Protein AF-0000000074760245 (afdb_homodimer)

Secondary structure (DSSP, 8-state):
---PPP-EEEE--GGGHHHHHHHHHHHHHH-SSS---SPPPHHHHHHHHHHHHHTT--EEEEEEEETTEEEEEEEEEEEESSSSGGGTTEEEEEEEE-GGG-SSSHHHHHHHHHHHHHHHTT--EEEEEEETT-HHHHHHHHHTT-EEEEEEEEEEEETTEEEEEEEEEEE-/---PPP-EEEE--GGGHHHHHHHHHHHHHH-SSS---SPPPHHHHHHHHHHHHHTT--EEEEEEEETTEEEEEEEEEEEESSSSGGGTTEEEEEEEE-GGG-SSSHHHHHHHHHHHHHHHTT--EEEEEEETT-HHHHHHHHHTT-EEEEEEEEEEEETTEEEEEEEEEEE-

Organism: Mortierella alpina (NCBI:txid64518)

InterPro domains:
  IPR000182 GNAT domain [PF00583] (39-146)
  IPR000182 GNAT domain [PS51186] (7-172)
  IPR016181 Acyl-CoA N-acyltransferase [SSF55729] (8-172)

Nearest PDB structures (foldseek):
  4mbu-assembly1_A  TM=9.692E-01  e=1.645E-20  Staphylococcus aureus subsp. aureus Mu50
  3dr8-assembly1_B  TM=9.661E-01  e=1.977E-20  unclassified
  4j3g-assembly2_C  TM=9.744E-01  e=2.928E-19  Brucella abortus 2308
  5t7e-assembly1_C-2  TM=9.397E-01  e=1.839E-18  Streptomyces hygroscopicus
  5wph-assembly1_A  TM=9.608E-01  e=3.836E-18  Pseudomonas putida KT2440

Radius of gyration: 22.23 Å; Cα contacts (8 Å, |Δi|>4): 668; chains: 2; bounding box: 35×82×46 Å

Foldseek 3Di:
DPPQWDKDKDFDDLVQQVLQQVQVQVCLPPHPQDQHNDRDDNVNSSVVVVCQVVLVKTKMFIWTDDPRDIHTQKMKIWDQPDDDPVSSLEIEMDITGRPVNPPVCVRVVRVVVRVVSSVVSRRFKYKYKGKPPPVVVVVSCVVVPWDWPDKDWQPGDDPRDRIIIIMTMDGD/DPPQWDKDKDFDDLVQQVLQQVQVQVCLPPHPQDQHNDRDDNVNSSVVVVCQVVLVKTKMFIWTDDPRDIHTQKMKIWDQPDDDPVSSLEIEMDITGRPVNPPVCVRVVRVVVRVVSSVVSRRFKYKYKGKPPPVVVVVSCVVVPWDWPDKDWQPGDDPRDRIIIIMTMDGD

Structure (mmCIF, N/CA/C/O backbone):
data_AF-0000000074760245-model_v1
#
loop_
_entity.id
_entity.type
_entity.pdbx_description
1 polymer 'N-acetyltransferase domain-containing protein'
#
loop_
_atom_site.group_PDB
_atom_site.id
_atom_site.type_symbol
_atom_site.label_atom_id
_atom_site.label_alt_id
_atom_site.label_comp_id
_atom_site.label_asym_id
_atom_site.label_entity_id
_atom_site.label_seq_id
_atom_site.pdbx_PDB_ins_code
_atom_site.Cartn_x
_atom_site.Cartn_y
_atom_site.Cartn_z
_atom_site.occupancy
_atom_site.B_iso_or_equiv
_atom_site.auth_seq_id
_atom_site.auth_comp_id
_atom_site.auth_asym_id
_atom_site.auth_atom_id
_atom_site.pdbx_PDB_model_num
ATOM 1 N N . MET A 1 1 ? 5.789 41.406 20.219 1 46.72 1 MET A N 1
ATOM 2 C CA . MET A 1 1 ? 6.227 40.188 19.531 1 46.72 1 MET A CA 1
ATOM 3 C C . MET A 1 1 ? 5.039 39.281 19.234 1 46.72 1 MET A C 1
ATOM 5 O O . MET A 1 1 ? 4.168 39.094 20.078 1 46.72 1 MET A O 1
ATOM 9 N N . ALA A 1 2 ? 4.621 39.344 18.047 1 56.94 2 ALA A N 1
ATOM 10 C CA . ALA A 1 2 ? 3.369 38.656 17.797 1 56.94 2 ALA A CA 1
ATOM 11 C C . ALA A 1 2 ? 3.352 37.281 18.484 1 56.94 2 ALA A C 1
ATOM 13 O O . ALA A 1 2 ? 4.32 36.531 18.406 1 56.94 2 ALA A O 1
ATOM 14 N N . GLN A 1 3 ? 2.686 37.125 19.594 1 63.78 3 GLN A N 1
ATOM 15 C CA . GLN A 1 3 ? 2.615 35.906 20.391 1 63.78 3 GLN A CA 1
ATOM 16 C C . GLN A 1 3 ? 2.393 34.688 19.516 1 63.78 3 GLN A C 1
ATOM 18 O O . GLN A 1 3 ? 1.64 34.75 18.547 1 63.78 3 GLN A O 1
ATOM 23 N N . ALA A 1 4 ? 3.303 33.719 19.547 1 71.06 4 ALA A N 1
ATOM 24 C CA . ALA A 1 4 ? 3.127 32.469 18.797 1 71.06 4 ALA A CA 1
ATOM 25 C C . ALA A 1 4 ? 1.719 31.906 18.984 1 71.06 4 ALA A C 1
ATOM 27 O O . ALA A 1 4 ? 1.178 31.922 20.094 1 71.06 4 ALA A O 1
ATOM 28 N N . PRO A 1 5 ? 0.995 31.656 17.891 1 84.25 5 PRO A N 1
ATOM 29 C CA . PRO A 1 5 ? -0.357 31.109 18.016 1 84.25 5 PRO A CA 1
ATOM 30 C C . PRO A 1 5 ? -0.418 29.891 18.953 1 84.25 5 PRO A C 1
ATOM 32 O O . PRO A 1 5 ? 0.574 29.172 19.094 1 84.25 5 PRO A O 1
ATOM 35 N N . SER A 1 6 ? -1.423 29.844 19.766 1 92.31 6 SER A N 1
ATOM 36 C CA . SER A 1 6 ? -1.706 28.656 20.578 1 92.31 6 SER A CA 1
ATOM 37 C C . SER A 1 6 ? -2.525 27.641 19.797 1 92.31 6 SER A C 1
ATOM 39 O O . SER A 1 6 ? -3.418 28 19.031 1 92.31 6 SER A O 1
ATOM 41 N N . TYR A 1 7 ? -2.148 26.391 19.875 1 97.19 7 TYR A N 1
ATOM 42 C CA . TYR A 1 7 ? -2.844 25.328 19.156 1 97.19 7 TYR A CA 1
ATOM 43 C C . TYR A 1 7 ? -3.492 24.359 20.125 1 97.19 7 TYR A C 1
ATOM 45 O O . TYR A 1 7 ? -2.953 24.094 21.203 1 97.19 7 TYR A O 1
ATOM 53 N N . THR A 1 8 ? -4.648 23.859 19.812 1 97.12 8 THR A N 1
ATOM 54 C CA . THR A 1 8 ? -5.324 22.781 20.516 1 97.12 8 THR A CA 1
ATOM 55 C C . THR A 1 8 ? -5.617 21.609 19.562 1 97.12 8 THR A C 1
ATOM 57 O O . THR A 1 8 ? -6.031 21.828 18.422 1 97.12 8 THR A O 1
ATOM 60 N N . VAL A 1 9 ? -5.41 20.391 20.016 1 98.62 9 VAL A N 1
ATOM 61 C CA . VAL A 1 9 ? -5.676 19.203 19.219 1 98.62 9 VAL A CA 1
ATOM 62 C C . VAL A 1 9 ? -6.984 18.547 19.672 1 98.62 9 VAL A C 1
ATOM 64 O O . VAL A 1 9 ? -7.238 18.438 20.875 1 98.62 9 VAL A O 1
ATOM 67 N N . ARG A 1 10 ? -7.754 18.188 18.781 1 98.56 10 ARG A N 1
ATOM 68 C CA . ARG A 1 10 ? -9.008 17.5 19.078 1 98.56 10 ARG A CA 1
ATOM 69 C C . ARG A 1 10 ? -9.406 16.578 17.922 1 98.56 10 ARG A C 1
ATOM 71 O O . ARG A 1 10 ? -8.797 16.625 16.859 1 98.56 10 ARG A O 1
ATOM 78 N N . ASN A 1 11 ? -10.414 15.758 18.172 1 98.75 11 ASN A N 1
ATOM 79 C CA . ASN A 1 11 ? -10.984 14.961 17.094 1 98.75 11 ASN A CA 1
ATOM 80 C C . ASN A 1 11 ? -11.594 15.844 16 1 98.75 11 ASN A C 1
ATOM 82 O O . ASN A 1 11 ? -12.234 16.859 16.297 1 98.75 11 ASN A O 1
ATOM 86 N N . ALA A 1 12 ? -11.398 15.453 14.797 1 98.81 12 ALA A N 1
ATOM 87 C CA . ALA A 1 12 ? -12 16.172 13.68 1 98.81 12 ALA A CA 1
ATOM 88 C C . ALA A 1 12 ? -13.508 15.93 13.625 1 98.81 12 ALA A C 1
ATOM 90 O O . ALA A 1 12 ? -13.992 14.891 14.07 1 98.81 12 ALA A O 1
ATOM 91 N N . THR A 1 13 ? -14.227 16.875 13.102 1 98.12 13 THR A N 1
ATOM 92 C CA . THR A 1 13 ? -15.641 16.75 12.75 1 98.12 13 THR A CA 1
ATOM 93 C C . THR A 1 13 ? -15.852 17.016 11.266 1 98.12 13 THR A C 1
ATOM 95 O O . THR A 1 13 ? -14.938 17.469 10.578 1 98.12 13 THR A O 1
ATOM 98 N N . ASP A 1 14 ? -17.016 16.688 10.789 1 96.81 14 ASP A N 1
ATOM 99 C CA . ASP A 1 14 ? -17.297 16.906 9.375 1 96.81 14 ASP A CA 1
ATOM 100 C C . ASP A 1 14 ? -17.172 18.391 9.023 1 96.81 14 ASP A C 1
ATOM 102 O O . ASP A 1 14 ? -16.844 18.75 7.891 1 96.81 14 ASP A O 1
ATOM 106 N N . ALA A 1 15 ? -17.344 19.297 10.016 1 97.56 15 ALA A N 1
ATOM 107 C CA . ALA A 1 15 ? -17.25 20.734 9.797 1 97.56 15 ALA A CA 1
ATOM 108 C C . ALA A 1 15 ? -15.805 21.141 9.484 1 97.56 15 ALA A C 1
ATOM 110 O O . ALA A 1 15 ? -15.562 22.234 8.961 1 97.56 15 ALA A O 1
ATOM 111 N N . ASP A 1 16 ? -14.844 20.297 9.797 1 98.56 16 ASP A N 1
ATOM 112 C CA . ASP A 1 16 ? -13.438 20.609 9.602 1 98.56 16 ASP A CA 1
ATOM 113 C C . ASP A 1 16 ? -12.992 20.266 8.18 1 98.56 16 ASP A C 1
ATOM 115 O O . ASP A 1 16 ? -11.922 20.688 7.738 1 98.56 16 ASP A O 1
ATOM 119 N N . VAL A 1 17 ? -13.781 19.516 7.445 1 98.56 17 VAL A N 1
ATOM 120 C CA . VAL A 1 17 ? -13.367 18.859 6.211 1 98.56 17 VAL A CA 1
ATOM 121 C C . VAL A 1 17 ? -13.008 19.906 5.164 1 98.56 17 VAL A C 1
ATOM 123 O O . VAL A 1 17 ? -11.984 19.797 4.477 1 98.56 17 VAL A O 1
ATOM 126 N N . PRO A 1 18 ? -13.781 21 5.016 1 98.38 18 PRO A N 1
ATOM 127 C CA . PRO A 1 18 ? -13.383 22 4.031 1 98.38 18 PRO A CA 1
ATOM 128 C C . PRO A 1 18 ? -11.992 22.578 4.301 1 98.38 18 PRO A C 1
ATOM 130 O O . PRO A 1 18 ? -11.203 22.766 3.371 1 98.38 18 PRO A O 1
ATOM 133 N N . GLN A 1 19 ? -11.672 22.844 5.527 1 98.62 19 GLN A N 1
ATOM 134 C CA . GLN A 1 19 ? -10.367 23.406 5.859 1 98.62 19 GLN A CA 1
ATOM 135 C C . GLN A 1 19 ? -9.266 22.359 5.723 1 98.62 19 GLN A C 1
ATOM 137 O O . GLN A 1 19 ? -8.141 22.672 5.348 1 98.62 19 GLN A O 1
ATOM 142 N N . ILE A 1 20 ? -9.586 21.109 6.043 1 98.75 20 ILE A N 1
ATOM 143 C CA . ILE A 1 20 ? -8.641 20.031 5.793 1 98.75 20 ILE A CA 1
ATOM 144 C C . ILE A 1 20 ? -8.336 19.938 4.301 1 98.75 20 ILE A C 1
ATOM 146 O O . ILE A 1 20 ? -7.176 19.797 3.91 1 98.75 20 ILE A O 1
ATOM 150 N N . ASN A 1 21 ? -9.352 20.094 3.492 1 98.5 21 ASN A N 1
ATOM 151 C CA . ASN A 1 21 ? -9.172 20.062 2.045 1 98.5 21 ASN A CA 1
ATOM 152 C C . ASN A 1 21 ? -8.258 21.172 1.561 1 98.5 21 ASN A C 1
ATOM 154 O O . ASN A 1 21 ? -7.484 21 0.617 1 98.5 21 ASN A O 1
ATOM 158 N N . VAL A 1 22 ? -8.398 22.312 2.148 1 98.25 22 VAL A N 1
ATOM 159 C CA . VAL A 1 22 ? -7.531 23.422 1.791 1 98.25 22 VAL A CA 1
ATOM 160 C C . VAL A 1 22 ? -6.07 23.031 2.016 1 98.25 22 VAL A C 1
ATOM 162 O O . VAL A 1 22 ? -5.219 23.266 1.159 1 98.25 22 VAL A O 1
ATOM 165 N N . ILE A 1 23 ? -5.836 22.422 3.107 1 98.56 23 ILE A N 1
ATOM 166 C CA . ILE A 1 23 ? -4.484 22 3.463 1 98.56 23 ILE A CA 1
ATOM 167 C C . ILE A 1 23 ? -3.99 20.953 2.469 1 98.56 23 ILE A C 1
ATOM 169 O O . ILE A 1 23 ? -2.9 21.094 1.907 1 98.56 23 ILE A O 1
ATOM 173 N N . VAL A 1 24 ? -4.805 19.953 2.215 1 98 24 VAL A N 1
ATOM 174 C CA . VAL A 1 24 ? -4.434 18.844 1.348 1 98 24 VAL A CA 1
ATOM 175 C C . VAL A 1 24 ? -4.23 19.344 -0.08 1 98 24 VAL A C 1
ATOM 177 O O . VAL A 1 24 ? -3.244 18.984 -0.733 1 98 24 VAL A O 1
ATOM 180 N N . ASN A 1 25 ? -5.094 20.188 -0.536 1 98.38 25 ASN A N 1
ATOM 181 C CA . ASN A 1 25 ? -5.039 20.656 -1.914 1 98.38 25 ASN A CA 1
ATOM 182 C C . ASN A 1 25 ? -3.838 21.562 -2.146 1 98.38 25 ASN A C 1
ATOM 184 O O . ASN A 1 25 ? -3.285 21.609 -3.248 1 98.38 25 ASN A O 1
ATOM 188 N N . HIS A 1 26 ? -3.465 22.281 -1.137 1 98.31 26 HIS A N 1
ATOM 189 C CA . HIS A 1 26 ? -2.219 23.031 -1.247 1 98.31 26 HIS A CA 1
ATOM 190 C C . HIS A 1 26 ? -1.037 22.109 -1.509 1 98.31 26 HIS A C 1
ATOM 192 O O . HIS A 1 26 ? -0.211 22.375 -2.383 1 98.31 26 HIS A O 1
ATOM 198 N N . GLU A 1 27 ? -0.969 21 -0.769 1 96.88 27 GLU A N 1
ATOM 199 C CA . GLU A 1 27 ? 0.121 20.047 -0.937 1 96.88 27 GLU A CA 1
ATOM 200 C C . GLU A 1 27 ? 0.045 19.359 -2.295 1 96.88 27 GLU A C 1
ATOM 202 O O . GLU A 1 27 ? 1.072 19.109 -2.932 1 96.88 27 GLU A O 1
ATOM 207 N N . ILE A 1 28 ? -1.167 19 -2.729 1 97.44 28 ILE A N 1
ATOM 208 C CA . ILE A 1 28 ? -1.361 18.391 -4.039 1 97.44 28 ILE A CA 1
ATOM 209 C C . ILE A 1 28 ? -0.802 19.312 -5.125 1 97.44 28 ILE A C 1
ATOM 211 O O . ILE A 1 28 ? -0.117 18.859 -6.039 1 97.44 28 ILE A O 1
ATOM 215 N N . ALA A 1 29 ? -0.949 20.609 -4.945 1 97.12 29 ALA A N 1
ATOM 216 C CA . ALA A 1 29 ? -0.611 21.578 -5.988 1 97.12 29 ALA A CA 1
ATOM 217 C C . ALA A 1 29 ? 0.866 21.953 -5.926 1 97.12 29 ALA A C 1
ATOM 219 O O . ALA A 1 29 ? 1.478 22.25 -6.953 1 97.12 29 ALA A O 1
ATOM 220 N N . HIS A 1 30 ? 1.448 21.844 -4.719 1 96.38 30 HIS A N 1
ATOM 221 C CA . HIS A 1 30 ? 2.715 22.547 -4.602 1 96.38 30 HIS A CA 1
ATOM 222 C C . HIS A 1 30 ? 3.818 21.641 -4.082 1 96.38 30 HIS A C 1
ATOM 224 O O . HIS A 1 30 ? 4.953 22.078 -3.877 1 96.38 30 HIS A O 1
ATOM 230 N N . SER A 1 31 ? 3.5 20.375 -3.936 1 95.31 31 SER A N 1
ATOM 231 C CA . SER A 1 31 ? 4.527 19.531 -3.338 1 95.31 31 SER A CA 1
ATOM 232 C C . SER A 1 31 ? 4.438 18.094 -3.861 1 95.31 31 SER A C 1
ATOM 234 O O . SER A 1 31 ? 3.518 17.766 -4.609 1 95.31 31 SER A O 1
ATOM 236 N N . VAL A 1 32 ? 5.402 17.297 -3.453 1 94.38 32 VAL A N 1
ATOM 237 C CA . VAL A 1 32 ? 5.391 15.875 -3.781 1 94.38 32 VAL A CA 1
ATOM 238 C C . VAL A 1 32 ? 5.043 15.055 -2.537 1 94.38 32 VAL A C 1
ATOM 240 O O . VAL A 1 32 ? 5.27 13.844 -2.496 1 94.38 32 VAL A O 1
ATOM 243 N N . SER A 1 33 ? 4.559 15.742 -1.541 1 94.19 33 SER A N 1
ATOM 244 C CA . SER A 1 33 ? 4.164 15.031 -0.325 1 94.19 33 SER A CA 1
ATOM 245 C C . SER A 1 33 ? 2.826 14.328 -0.503 1 94.19 33 SER A C 1
ATOM 247 O O . SER A 1 33 ? 2.422 13.531 0.343 1 94.19 33 SER A O 1
ATOM 249 N N . ASN A 1 34 ? 2.162 14.68 -1.491 1 94.5 34 ASN A N 1
ATOM 250 C CA . ASN A 1 34 ? 0.91 14.07 -1.932 1 94.5 34 ASN A CA 1
ATOM 251 C C . ASN A 1 34 ? 0.943 13.734 -3.42 1 94.5 34 ASN A C 1
ATOM 253 O O . ASN A 1 34 ? 1.146 14.617 -4.254 1 94.5 34 ASN A O 1
ATOM 257 N N . PHE A 1 35 ? 0.685 12.531 -3.754 1 94.81 35 PHE A N 1
ATOM 258 C CA . PHE A 1 35 ? 0.938 12.047 -5.105 1 94.81 35 PHE A CA 1
ATOM 259 C C . PHE A 1 35 ? -0.301 12.211 -5.98 1 94.81 35 PHE A C 1
ATOM 261 O O . PHE A 1 35 ? -0.329 11.742 -7.121 1 94.81 35 PHE A O 1
ATOM 268 N N . ASN A 1 36 ? -1.297 12.883 -5.449 1 95.62 36 ASN A N 1
ATOM 269 C CA . ASN A 1 36 ? -2.449 13.188 -6.289 1 95.62 36 ASN A CA 1
ATOM 270 C C . ASN A 1 36 ? -2.172 14.375 -7.207 1 95.62 36 ASN A C 1
ATOM 272 O O . ASN A 1 36 ? -1.347 15.234 -6.887 1 95.62 36 ASN A O 1
ATOM 276 N N . TYR A 1 37 ? -2.766 14.523 -8.367 1 94 37 TYR A N 1
ATOM 277 C CA . TYR A 1 37 ? -2.543 15.578 -9.344 1 94 37 TYR A CA 1
ATOM 278 C C . TYR A 1 37 ? -3.654 16.625 -9.281 1 94 37 TYR A C 1
ATOM 280 O O . TYR A 1 37 ? -3.408 17.812 -9.469 1 94 37 TYR A O 1
ATOM 288 N N . GLY A 1 38 ? -4.902 16.312 -9.102 1 91.88 38 GLY A N 1
ATOM 289 C CA . GLY A 1 38 ? -6.02 17.25 -9.07 1 91.88 38 GLY A CA 1
ATOM 290 C C . GLY A 1 38 ? -6.586 17.453 -7.68 1 91.88 38 GLY A C 1
ATOM 291 O O . GLY A 1 38 ? -6.492 16.578 -6.824 1 91.88 38 GLY A O 1
ATOM 292 N N . PRO A 1 39 ? -7.086 18.75 -7.535 1 95.56 39 PRO A N 1
ATOM 293 C CA . PRO A 1 39 ? -7.613 19.031 -6.195 1 95.56 39 PRO A CA 1
ATOM 294 C C . PRO A 1 39 ? -8.719 18.062 -5.785 1 95.56 39 PRO A C 1
ATOM 296 O O . PRO A 1 39 ? -9.516 17.641 -6.621 1 95.56 39 PRO A O 1
ATOM 299 N N . ARG A 1 40 ? -8.695 17.719 -4.539 1 97.06 40 ARG A N 1
ATOM 300 C CA . ARG A 1 40 ? -9.773 16.938 -3.947 1 97.06 40 ARG A CA 1
ATOM 301 C C . ARG A 1 40 ? -11.039 17.781 -3.803 1 97.06 40 ARG A C 1
ATOM 303 O O . ARG A 1 40 ? -11.008 18.859 -3.213 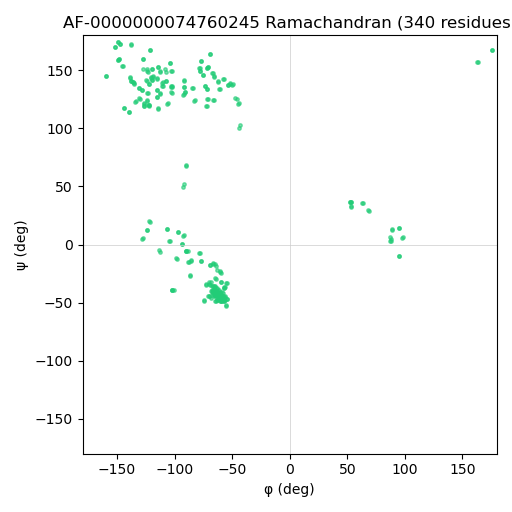1 97.06 40 ARG A O 1
ATOM 310 N N . SER A 1 41 ? -12.117 17.312 -4.34 1 97.69 41 SER A N 1
ATOM 311 C CA . SER A 1 41 ? -13.391 18.016 -4.211 1 97.69 41 SER A CA 1
ATOM 312 C C . SER A 1 41 ? -13.906 17.969 -2.775 1 97.69 41 SER A C 1
ATOM 314 O O . SER A 1 41 ? -13.43 17.156 -1.969 1 97.69 41 SER A O 1
ATOM 316 N N . GLU A 1 42 ? -14.844 18.828 -2.516 1 96.81 42 GLU A N 1
ATOM 317 C CA . GLU A 1 42 ? -15.477 18.812 -1.199 1 96.81 42 GLU A CA 1
ATOM 318 C C . GLU A 1 42 ? -16.188 17.484 -0.944 1 96.81 42 GLU A C 1
ATOM 320 O O . GLU A 1 42 ? -16.125 16.938 0.162 1 96.81 42 GLU A O 1
ATOM 325 N N . GLU A 1 43 ? -16.844 17.016 -1.938 1 97.81 43 GLU A N 1
ATOM 326 C CA . GLU A 1 43 ? -17.547 15.742 -1.832 1 97.81 43 GLU A CA 1
ATOM 327 C C . GLU A 1 43 ? -16.578 14.602 -1.548 1 97.81 43 GLU A C 1
ATOM 329 O O . GLU A 1 43 ? -16.859 13.75 -0.692 1 97.81 43 GLU A O 1
ATOM 334 N N . ALA A 1 44 ? -15.5 14.57 -2.23 1 97.56 44 ALA A N 1
ATOM 335 C CA . ALA A 1 44 ? -14.492 13.531 -2.031 1 97.56 44 ALA A CA 1
ATOM 336 C C . ALA A 1 44 ? -13.875 13.625 -0.64 1 97.56 44 ALA A C 1
ATOM 338 O O . ALA A 1 44 ? -13.586 12.609 -0.012 1 97.56 44 ALA A O 1
ATOM 339 N N . GLY A 1 45 ? -13.672 14.883 -0.235 1 98.12 45 GLY A N 1
ATOM 340 C CA . GLY A 1 45 ? -13.156 15.094 1.111 1 98.12 45 GLY A CA 1
ATOM 341 C C . GLY A 1 45 ? -14.086 14.57 2.189 1 98.12 45 GLY A C 1
ATOM 342 O O . GLY A 1 45 ? -13.641 13.93 3.146 1 98.12 45 GLY A O 1
ATOM 343 N N . LEU A 1 46 ? -15.344 14.82 2.029 1 98.19 46 LEU A N 1
ATOM 344 C CA . LEU A 1 46 ? -16.328 14.352 2.992 1 98.19 46 LEU A CA 1
ATOM 345 C C . LEU A 1 46 ? -16.422 12.828 2.982 1 98.19 46 LEU A C 1
ATOM 347 O O . LEU A 1 46 ? -16.516 12.195 4.039 1 98.19 46 LEU A O 1
ATOM 351 N N . ALA A 1 47 ? -16.406 12.266 1.812 1 98.25 47 ALA A N 1
ATOM 352 C CA . ALA A 1 47 ? -16.438 10.812 1.694 1 98.25 47 ALA A CA 1
ATOM 353 C C . ALA A 1 47 ? -15.219 10.188 2.377 1 98.25 47 ALA A C 1
ATOM 355 O O . ALA A 1 47 ? -15.336 9.172 3.066 1 98.25 47 ALA A O 1
ATOM 356 N N . TRP A 1 48 ? -14.117 10.789 2.094 1 97.94 48 TRP A N 1
ATOM 357 C CA . TRP A 1 48 ? -12.883 10.352 2.742 1 97.94 48 TRP A CA 1
ATOM 358 C C . TRP A 1 48 ? -13.016 10.414 4.262 1 97.94 48 TRP A C 1
ATOM 360 O O . TRP A 1 48 ? -12.688 9.453 4.961 1 97.94 48 TRP A O 1
ATOM 370 N N . PHE A 1 49 ? -13.508 11.531 4.789 1 98.56 49 PHE A N 1
ATOM 371 C CA . PHE A 1 49 ? -13.695 11.727 6.223 1 98.56 49 PHE A CA 1
ATOM 372 C C . PHE A 1 49 ? -14.594 10.633 6.801 1 98.56 49 PHE A C 1
ATOM 374 O O . PHE A 1 49 ? -14.227 9.977 7.781 1 98.56 49 PHE A O 1
ATOM 381 N N . ARG A 1 50 ? -15.664 10.398 6.176 1 98.19 50 ARG A N 1
ATOM 382 C CA . ARG A 1 50 ? -16.625 9.414 6.656 1 98.19 50 ARG A CA 1
ATOM 383 C C . ARG A 1 50 ? -16.031 8.008 6.625 1 98.19 50 ARG A C 1
ATOM 385 O O . ARG A 1 50 ? -16.203 7.234 7.57 1 98.19 50 ARG A O 1
ATOM 392 N N . SER A 1 51 ? -15.352 7.711 5.559 1 97.69 51 SER A N 1
ATOM 393 C CA . SER A 1 51 ? -14.727 6.395 5.445 1 97.69 51 SER A CA 1
ATOM 394 C C . SER A 1 51 ? -13.664 6.188 6.52 1 97.69 51 SER A C 1
ATOM 396 O O . SER A 1 51 ? -13.508 5.082 7.039 1 97.69 51 SER A O 1
ATOM 398 N N . THR A 1 52 ? -12.961 7.25 6.812 1 98.12 52 THR A N 1
ATOM 399 C CA . THR A 1 52 ? -11.93 7.199 7.844 1 98.12 52 THR A CA 1
ATOM 400 C C . THR A 1 52 ? -12.539 6.895 9.211 1 98.12 52 THR A C 1
ATOM 402 O O . THR A 1 52 ? -12.117 5.961 9.891 1 98.12 52 THR A O 1
ATOM 405 N N . ILE A 1 53 ? -13.594 7.594 9.547 1 97.81 53 ILE A N 1
ATOM 406 C CA . ILE A 1 53 ? -14.242 7.457 10.844 1 97.81 53 ILE A CA 1
ATOM 407 C C . ILE A 1 53 ? -14.953 6.109 10.93 1 97.81 53 ILE A C 1
ATOM 409 O O . ILE A 1 53 ? -14.82 5.387 11.914 1 97.81 53 ILE A O 1
ATOM 413 N N . ASP A 1 54 ? -15.641 5.762 9.867 1 96.94 54 ASP A N 1
ATOM 414 C CA . ASP A 1 54 ? -16.375 4.5 9.828 1 96.94 54 ASP A CA 1
ATOM 415 C C . ASP A 1 54 ? -15.422 3.307 9.906 1 96.94 54 ASP A C 1
ATOM 417 O O . ASP A 1 54 ? -15.797 2.246 10.414 1 96.94 54 ASP A O 1
ATOM 421 N N . GLY A 1 55 ? -14.258 3.535 9.398 1 96.56 55 GLY A N 1
ATOM 422 C CA . GLY A 1 55 ? -13.266 2.471 9.422 1 96.56 55 GLY A CA 1
ATOM 423 C C . GLY A 1 55 ? -12.602 2.299 10.773 1 96.56 55 GLY A C 1
ATOM 424 O O . GLY A 1 55 ? -11.781 1.396 10.961 1 96.56 55 GLY A O 1
ATOM 425 N N . GLY A 1 56 ? -12.898 3.215 11.695 1 97 56 GLY A N 1
ATOM 426 C CA . GLY A 1 56 ? -12.344 3.123 13.031 1 97 56 GLY A CA 1
ATOM 427 C C . GLY A 1 56 ? -11.008 3.824 13.172 1 97 56 GLY A C 1
ATOM 428 O O . GLY A 1 56 ? -10.289 3.617 14.156 1 97 56 GLY A O 1
ATOM 429 N N . TYR A 1 57 ? -10.656 4.598 12.219 1 98.69 57 TYR A N 1
ATOM 430 C CA . TYR A 1 57 ? -9.367 5.281 12.234 1 98.69 57 TYR A CA 1
ATOM 431 C C . TYR A 1 57 ? -9.492 6.66 12.875 1 98.69 57 TYR A C 1
ATOM 433 O O . TYR A 1 57 ? -10.484 7.359 12.68 1 98.69 57 TYR A O 1
ATOM 441 N N . PRO A 1 58 ? -8.539 7.066 13.625 1 98.75 58 PRO A N 1
ATOM 442 C CA . PRO A 1 58 ? -8.539 8.406 14.219 1 98.75 58 PRO A CA 1
ATOM 443 C C . PRO A 1 58 ? -8.195 9.5 13.211 1 98.75 58 PRO A C 1
ATOM 445 O O . PRO A 1 58 ? -7.398 9.266 12.297 1 98.75 58 PRO A O 1
ATOM 448 N N . LEU A 1 59 ? -8.773 10.57 13.391 1 98.94 59 LEU A N 1
ATOM 449 C CA . LEU A 1 59 ? -8.516 11.805 12.656 1 98.94 59 LEU A CA 1
ATOM 450 C C . LEU A 1 59 ? -8.539 13.008 13.594 1 98.94 59 LEU A C 1
ATOM 452 O O . LEU A 1 59 ? -9.578 13.336 14.164 1 98.94 59 LEU A O 1
ATOM 456 N N . LEU A 1 60 ? -7.379 13.602 13.719 1 98.94 60 LEU A N 1
ATOM 457 C CA . LEU A 1 60 ? -7.207 14.727 14.625 1 98.94 60 LEU A CA 1
ATOM 458 C C . LEU A 1 60 ? -6.922 16.016 13.852 1 98.94 60 LEU A C 1
ATOM 460 O O . LEU A 1 60 ? -6.285 15.977 12.797 1 98.94 60 LEU A O 1
ATOM 464 N N . VAL A 1 61 ? -7.367 17.094 14.438 1 98.88 61 VAL A N 1
ATOM 465 C CA . VAL A 1 61 ? -7.008 18.406 13.898 1 98.88 61 VAL A CA 1
ATOM 466 C C . VAL A 1 61 ? -6.352 19.25 14.992 1 98.88 61 VAL A C 1
ATOM 468 O O . VAL A 1 61 ? -6.691 19.125 16.172 1 98.88 61 VAL A O 1
ATOM 471 N N . ALA A 1 62 ? -5.371 19.984 14.609 1 98.75 62 ALA A N 1
ATOM 472 C CA . ALA A 1 62 ? -4.891 21.109 15.406 1 98.75 62 ALA A CA 1
ATOM 473 C C . ALA A 1 62 ? -5.578 22.406 14.984 1 98.75 62 ALA A C 1
ATOM 475 O O . ALA A 1 62 ? -5.602 22.75 13.805 1 98.75 62 ALA A O 1
ATOM 476 N N . VAL A 1 63 ? -6.117 23.109 15.984 1 98.38 63 VAL A N 1
ATOM 477 C CA . VAL A 1 63 ? -6.852 24.328 15.656 1 98.38 63 VAL A CA 1
ATOM 478 C C . VAL A 1 63 ? -6.25 25.516 16.406 1 98.38 63 VAL A C 1
ATOM 480 O O . VAL A 1 63 ? -5.605 25.344 17.438 1 98.38 63 VAL A O 1
ATOM 483 N N . THR A 1 64 ? -6.359 26.594 15.773 1 97.56 64 THR A N 1
ATOM 484 C CA . THR A 1 64 ? -5.973 27.875 16.344 1 97.56 64 THR A CA 1
ATOM 485 C C . THR A 1 64 ? -7.004 28.953 16.016 1 97.56 64 THR A C 1
ATOM 487 O O . THR A 1 64 ? -8.008 28.672 15.352 1 97.56 64 THR A O 1
ATOM 490 N N . THR A 1 65 ? -6.84 30.078 16.609 1 95.44 65 THR A N 1
ATOM 491 C CA . THR A 1 65 ? -7.73 31.203 16.344 1 95.44 65 THR A CA 1
ATOM 492 C C . THR A 1 65 ? -7.027 32.25 15.484 1 95.44 65 THR A C 1
ATOM 494 O O . THR A 1 65 ? -5.953 32.75 15.852 1 95.44 65 THR A O 1
ATOM 497 N N . VAL A 1 66 ? -7.602 32.531 14.352 1 91.81 66 VAL A N 1
ATOM 498 C CA . VAL A 1 66 ? -7.117 33.594 13.469 1 91.81 66 VAL A CA 1
ATOM 499 C C . VAL A 1 66 ? -8.234 34.594 13.203 1 91.81 66 VAL A C 1
ATOM 501 O O . VAL A 1 66 ? -9.297 34.219 12.695 1 91.81 66 VAL A O 1
ATOM 504 N N . GLU A 1 67 ? -7.984 35.781 13.578 1 92.75 67 GLU A N 1
ATOM 505 C CA . GLU A 1 67 ? -8.945 36.875 13.398 1 92.75 67 GLU A CA 1
ATOM 506 C C . GLU A 1 67 ? -10.305 36.5 13.992 1 92.75 67 GLU A C 1
ATOM 508 O O . GLU A 1 67 ? -11.336 36.688 13.344 1 92.75 67 GLU A O 1
ATOM 513 N N . GLY A 1 68 ? -10.289 35.781 15.094 1 92.25 68 GLY A N 1
ATOM 514 C CA . GLY A 1 68 ? -11.477 35.5 15.875 1 92.25 68 GLY A CA 1
ATOM 515 C C . GLY A 1 68 ? -12.219 34.25 15.398 1 92.25 68 GLY A C 1
ATOM 516 O O . GLY A 1 68 ? -13.289 33.938 15.914 1 92.25 68 GLY A O 1
ATOM 517 N N . LYS A 1 69 ? -11.656 33.625 14.438 1 94.94 69 LYS A N 1
ATOM 518 C CA . LYS A 1 69 ? -12.281 32.406 13.922 1 94.94 69 LYS A CA 1
ATOM 519 C C . LYS A 1 69 ? -11.367 31.203 14.094 1 94.94 69 LYS A C 1
ATOM 521 O O . LYS A 1 69 ? -10.141 31.328 13.977 1 94.94 69 LYS A O 1
ATOM 526 N N . GLU A 1 70 ? -12.039 30.141 14.367 1 96.56 70 GLU A N 1
ATOM 527 C CA . GLU A 1 70 ? -11.25 28.922 14.469 1 96.56 70 GLU A CA 1
ATOM 528 C C . GLU A 1 70 ? -10.758 28.469 13.094 1 96.56 70 GLU A C 1
ATOM 530 O O . GLU A 1 70 ? -11.516 28.469 12.125 1 96.56 70 GLU A O 1
ATOM 535 N N . GLN A 1 71 ? -9.492 28.141 13.055 1 97.5 71 GLN A N 1
ATOM 536 C CA . GLN A 1 71 ? -8.867 27.656 11.828 1 97.5 71 GLN A CA 1
ATOM 537 C C . GLN A 1 71 ? -8.133 26.344 12.062 1 97.5 71 GLN A C 1
ATOM 539 O O . GLN A 1 71 ? -7.449 26.172 13.078 1 97.5 71 GLN A O 1
ATOM 544 N N . VAL A 1 72 ? -8.352 25.391 11.18 1 98.69 72 VAL A N 1
ATOM 545 C CA . VAL A 1 72 ? -7.559 24.156 11.211 1 98.69 72 VAL A CA 1
ATOM 546 C C . VAL A 1 72 ? -6.145 24.453 10.719 1 98.69 72 VAL A C 1
ATOM 548 O O . VAL A 1 72 ? -5.949 24.875 9.57 1 98.69 72 VAL A O 1
ATOM 551 N N . ALA A 1 73 ? -5.168 24.234 11.547 1 98.62 73 ALA A N 1
ATOM 552 C CA . ALA A 1 73 ? -3.77 24.547 11.25 1 98.62 73 ALA A CA 1
ATOM 553 C C . ALA A 1 73 ? -3.021 23.297 10.789 1 98.62 73 ALA A C 1
ATOM 555 O O . ALA A 1 73 ? -1.906 23.391 10.266 1 98.62 73 ALA A O 1
ATOM 556 N N . GLY A 1 74 ? -3.588 22.141 10.93 1 98.81 74 GLY A N 1
ATOM 557 C CA . GLY A 1 74 ? -3.035 20.859 10.516 1 98.81 74 GLY A CA 1
ATOM 558 C C . GLY A 1 74 ? -3.9 19.672 10.922 1 98.81 74 GLY A C 1
ATOM 559 O O . GLY A 1 74 ? -4.867 19.828 11.672 1 98.81 74 GLY A O 1
ATOM 560 N N . TYR A 1 75 ? -3.594 18.578 10.375 1 98.81 75 TYR A N 1
ATOM 561 C CA . TYR A 1 75 ? -4.32 17.375 10.773 1 98.81 75 TYR A CA 1
ATOM 562 C C . TYR A 1 75 ? -3.428 16.141 10.68 1 98.81 75 TYR A C 1
ATOM 564 O O . TYR A 1 75 ? -2.381 16.172 10.023 1 98.81 75 TYR A O 1
ATOM 572 N N . ALA A 1 76 ? -3.771 15.117 11.352 1 98.88 76 ALA A N 1
ATOM 573 C CA . ALA A 1 76 ? -3.166 13.789 11.32 1 98.88 76 ALA A CA 1
ATOM 574 C C . ALA A 1 76 ? -4.234 12.703 11.336 1 98.88 76 ALA A C 1
ATOM 576 O O . ALA A 1 76 ? -5.25 12.828 12.031 1 98.88 76 ALA A O 1
ATOM 577 N N . SER A 1 77 ? -3.986 11.719 10.594 1 98.88 77 SER A N 1
ATOM 578 C CA . SER A 1 77 ? -4.957 10.625 10.539 1 98.88 77 SER A CA 1
ATOM 579 C C . SER A 1 77 ? -4.27 9.289 10.281 1 98.88 77 SER A C 1
ATOM 581 O O . SER A 1 77 ? -3.105 9.25 9.883 1 98.88 77 SER A O 1
ATOM 583 N N . LEU A 1 78 ? -4.953 8.25 10.641 1 98.81 78 LEU A N 1
ATOM 584 C CA . LEU A 1 78 ? -4.59 6.906 10.188 1 98.81 78 LEU A CA 1
ATOM 585 C C . LEU A 1 78 ? -5.539 6.426 9.094 1 98.81 78 LEU A C 1
ATOM 587 O O . LEU A 1 78 ? -6.66 6.93 8.977 1 98.81 78 LEU A O 1
ATOM 591 N N . CYS A 1 79 ? -5.086 5.555 8.328 1 98.12 79 CYS A N 1
ATOM 592 C CA . CYS A 1 79 ? -5.875 4.816 7.344 1 98.12 79 CYS A CA 1
ATOM 593 C C . CYS A 1 79 ? -5.34 3.398 7.168 1 98.12 79 CYS A C 1
ATOM 595 O O . CYS A 1 79 ? -4.344 3.027 7.789 1 98.12 79 CYS A O 1
ATOM 597 N N . SER A 1 80 ? -6.109 2.615 6.398 1 97.06 80 SER A N 1
ATOM 598 C CA . SER A 1 80 ? -5.613 1.281 6.078 1 97.06 80 SER A CA 1
ATOM 599 C C . SER A 1 80 ? -4.301 1.351 5.301 1 97.06 80 SER A C 1
ATOM 601 O O . SER A 1 80 ? -4.137 2.195 4.418 1 97.06 80 SER A O 1
ATOM 603 N N . PHE A 1 81 ? -3.367 0.559 5.715 1 97 81 PHE A N 1
ATOM 604 C CA . PHE A 1 81 ? -2.125 0.477 4.953 1 97 81 PHE A CA 1
ATOM 605 C C . PHE A 1 81 ? -2.332 -0.312 3.666 1 97 81 PHE A C 1
ATOM 607 O O . PHE A 1 81 ? -1.934 0.134 2.588 1 97 81 PHE A O 1
ATOM 614 N N . ARG A 1 82 ? -2.938 -1.442 3.811 1 96.25 82 ARG A N 1
ATOM 615 C CA . ARG A 1 82 ? -3.303 -2.34 2.719 1 96.25 82 ARG A CA 1
ATOM 616 C C . ARG A 1 82 ? -4.629 -3.035 3.002 1 96.25 82 ARG A C 1
ATOM 618 O O . ARG A 1 82 ? -4.992 -3.246 4.164 1 96.25 82 ARG A O 1
ATOM 625 N N . GLN A 1 83 ? -5.281 -3.398 1.826 1 90.56 83 GLN A N 1
ATOM 626 C CA . GLN A 1 83 ? -6.656 -3.865 1.938 1 90.56 83 GLN A CA 1
ATOM 627 C C . GLN A 1 83 ? -6.715 -5.383 2.086 1 90.56 83 GLN A C 1
ATOM 629 O O . GLN A 1 83 ? -7.297 -6.07 1.244 1 90.56 83 GLN A O 1
ATOM 634 N N . LYS A 1 84 ? -6.078 -6.066 2.932 1 94.31 84 LYS A N 1
ATOM 635 C CA . LYS A 1 84 ? -6.184 -7.48 3.275 1 94.31 84 LYS A CA 1
ATOM 636 C C . LYS A 1 84 ? -6.367 -7.672 4.777 1 94.31 84 LYS A C 1
ATOM 638 O O . LYS A 1 84 ? -5.871 -6.871 5.574 1 94.31 84 LYS A O 1
ATOM 643 N N . ASP A 1 85 ? -7.02 -8.719 5.156 1 95.44 85 ASP A N 1
ATOM 644 C CA . ASP A 1 85 ? -7.359 -8.984 6.551 1 95.44 85 ASP A CA 1
ATOM 645 C C . ASP A 1 85 ? -6.109 -9.016 7.426 1 95.44 85 ASP A C 1
ATOM 647 O O . ASP A 1 85 ? -6.133 -8.547 8.562 1 95.44 85 ASP A O 1
ATOM 651 N N . GLY A 1 86 ? -5.137 -9.508 6.918 1 96.5 86 GLY A N 1
ATOM 652 C CA . GLY A 1 86 ? -3.914 -9.688 7.684 1 96.5 86 GLY A CA 1
ATOM 653 C C . GLY A 1 86 ? -3.258 -8.375 8.078 1 96.5 86 GLY A C 1
ATOM 654 O O . GLY A 1 86 ? -2.402 -8.344 8.969 1 96.5 86 GLY A O 1
ATOM 655 N N . TYR A 1 87 ? -3.645 -7.309 7.438 1 97.75 87 TYR A N 1
ATOM 656 C CA . TYR A 1 87 ? -3.057 -6.008 7.723 1 97.75 87 TYR A CA 1
ATOM 657 C C . TYR A 1 87 ? -3.926 -5.215 8.695 1 97.75 87 TYR A C 1
ATOM 659 O O . TYR A 1 87 ? -3.691 -4.027 8.922 1 97.75 87 TYR A O 1
ATOM 667 N N . ARG A 1 88 ? -4.922 -5.809 9.312 1 96.69 88 ARG A N 1
ATOM 668 C CA . ARG A 1 88 ? -5.938 -5.102 10.086 1 96.69 88 ARG A CA 1
ATOM 669 C C . ARG A 1 88 ? -5.324 -4.426 11.305 1 96.69 88 ARG A C 1
ATOM 671 O O . ARG A 1 88 ? -5.918 -3.504 11.875 1 96.69 88 ARG A O 1
ATOM 678 N N . PHE A 1 89 ? -4.129 -4.781 11.742 1 98.12 89 PHE A N 1
ATOM 679 C CA . PHE A 1 89 ? -3.508 -4.184 12.914 1 98.12 89 PHE A CA 1
ATOM 680 C C . PHE A 1 89 ? -2.406 -3.211 12.516 1 98.12 89 PHE A C 1
ATOM 682 O O . PHE A 1 89 ? -1.683 -2.695 13.367 1 98.12 89 PHE A O 1
ATOM 689 N N . THR A 1 90 ? -2.234 -3.014 11.227 1 98.62 90 THR A N 1
ATOM 690 C CA . THR A 1 90 ? -1.254 -2.082 10.68 1 98.62 90 THR A CA 1
ATOM 691 C C . THR A 1 90 ? -1.946 -0.903 10 1 98.62 90 THR A C 1
ATOM 693 O O . THR A 1 90 ? -2.865 -1.094 9.203 1 98.62 90 THR A O 1
ATOM 696 N N . ALA A 1 91 ? -1.544 0.293 10.336 1 98.69 91 ALA A N 1
ATOM 697 C CA . ALA A 1 91 ? -2.133 1.489 9.742 1 98.69 91 ALA A CA 1
ATOM 698 C C . ALA A 1 91 ? -1.053 2.406 9.172 1 98.69 91 ALA A C 1
ATOM 700 O O . ALA A 1 91 ? 0.128 2.26 9.5 1 98.69 91 ALA A O 1
ATOM 701 N N . GLU A 1 92 ? -1.433 3.254 8.297 1 98.69 92 GLU A N 1
ATOM 702 C CA . GLU A 1 92 ? -0.575 4.293 7.738 1 98.69 92 GLU A CA 1
ATOM 703 C C . GLU A 1 92 ? -1.004 5.68 8.211 1 98.69 92 GLU A C 1
ATOM 705 O O . GLU A 1 92 ? -2.197 5.984 8.258 1 98.69 92 GLU A O 1
ATOM 710 N N . TYR A 1 93 ? -0.027 6.473 8.578 1 98.75 93 TYR A N 1
ATOM 711 C CA . TYR A 1 93 ? -0.416 7.785 9.086 1 98.75 93 TYR A CA 1
ATOM 712 C C . TYR A 1 93 ? -0.194 8.867 8.039 1 98.75 93 TYR A C 1
ATOM 714 O O . TYR A 1 93 ? 0.669 8.727 7.168 1 98.75 93 TYR A O 1
ATOM 722 N N . SER A 1 94 ? -0.98 9.852 8.07 1 98.19 94 SER A N 1
ATOM 723 C CA . SER A 1 94 ? -0.842 11.102 7.336 1 98.19 94 SER A CA 1
ATOM 724 C C . SER A 1 94 ? -0.739 12.289 8.289 1 98.19 94 SER A C 1
ATOM 726 O O . SER A 1 94 ? -1.385 12.312 9.336 1 98.19 94 SER A O 1
ATOM 728 N N . LEU A 1 95 ? 0.065 13.172 7.918 1 98.56 95 LEU A N 1
ATOM 729 C CA . LEU A 1 95 ? 0.287 14.383 8.703 1 98.56 95 LEU A CA 1
ATOM 730 C C . LEU A 1 95 ? 0.518 15.586 7.797 1 98.56 95 LEU A C 1
ATOM 732 O O . LEU A 1 95 ? 1.469 15.602 7.012 1 98.56 95 LEU A O 1
ATOM 736 N N . TYR A 1 96 ? -0.372 16.547 7.891 1 98.38 96 TYR A N 1
ATOM 737 C CA . TYR A 1 96 ? -0.275 17.766 7.09 1 98.38 96 TYR A CA 1
ATOM 738 C C . TYR A 1 96 ? -0.435 19.016 7.957 1 98.38 96 TYR A C 1
ATOM 740 O O . TYR A 1 96 ? -1.321 19.062 8.812 1 98.38 96 TYR A O 1
ATOM 748 N N . ILE A 1 97 ? 0.44 19.922 7.703 1 98.38 97 ILE A N 1
ATOM 749 C CA . ILE A 1 97 ? 0.385 21.203 8.391 1 98.38 97 ILE A CA 1
ATOM 750 C C . ILE A 1 97 ? 0.106 22.312 7.387 1 98.38 97 ILE A C 1
ATOM 752 O O . ILE A 1 97 ? 0.719 22.359 6.316 1 98.38 97 ILE A O 1
ATOM 756 N N . HIS A 1 98 ? -0.82 23.141 7.758 1 98.44 98 HIS A N 1
ATOM 757 C CA . HIS A 1 98 ? -1.073 24.312 6.938 1 98.44 98 HIS A CA 1
ATOM 758 C C . HIS A 1 98 ? 0.216 25.078 6.664 1 98.44 98 HIS A C 1
ATOM 760 O O . HIS A 1 98 ? 1.027 25.281 7.57 1 98.44 98 HIS A O 1
ATOM 766 N N . HIS A 1 99 ? 0.344 25.531 5.441 1 97.06 99 HIS A N 1
ATOM 767 C CA . HIS A 1 99 ? 1.613 26.094 5.012 1 97.06 99 HIS A CA 1
ATOM 768 C C . HIS A 1 99 ? 1.966 27.344 5.828 1 97.06 99 HIS A C 1
ATOM 770 O O . HIS A 1 99 ? 3.143 27.656 6.012 1 97.06 99 HIS A O 1
ATOM 776 N N . GLU A 1 100 ? 1.013 27.984 6.434 1 96.06 100 GLU A N 1
ATOM 777 C CA . GLU A 1 100 ? 1.256 29.203 7.203 1 96.06 100 GLU A CA 1
ATOM 778 C C . GLU A 1 100 ? 1.571 28.875 8.656 1 96.06 100 GLU A C 1
ATOM 780 O O . GLU A 1 100 ? 1.899 29.766 9.445 1 96.06 100 GLU A O 1
ATOM 785 N N . HIS A 1 101 ? 1.475 27.688 9.016 1 96.75 101 HIS A N 1
ATOM 786 C CA . HIS A 1 101 ? 1.651 27.328 10.414 1 96.75 101 HIS A CA 1
ATOM 787 C C . HIS A 1 101 ? 2.781 26.312 10.586 1 96.75 101 HIS A C 1
ATOM 789 O O . HIS A 1 101 ? 2.844 25.609 11.602 1 96.75 101 HIS A O 1
ATOM 795 N N . ARG A 1 102 ? 3.654 26.188 9.672 1 95.38 102 ARG A N 1
ATOM 796 C CA . ARG A 1 102 ? 4.75 25.219 9.711 1 95.38 102 ARG A CA 1
ATOM 797 C C . ARG A 1 102 ? 5.863 25.688 10.641 1 95.38 102 ARG A C 1
ATOM 799 O O . ARG A 1 102 ? 5.934 26.875 10.977 1 95.38 102 ARG A O 1
ATOM 806 N N . LYS A 1 103 ? 6.633 24.734 11.086 1 93.31 103 LYS A N 1
ATOM 807 C CA . LYS A 1 103 ? 7.801 24.984 11.922 1 93.31 103 LYS A CA 1
ATOM 808 C C . LYS A 1 103 ? 7.395 25.609 13.258 1 93.31 103 LYS A C 1
ATOM 810 O O . LYS A 1 103 ? 8.07 26.516 13.758 1 93.31 103 LYS A O 1
ATOM 815 N N . ARG A 1 104 ? 6.258 25.188 13.758 1 93.81 104 ARG A N 1
ATOM 816 C CA . ARG A 1 104 ? 5.758 25.672 15.039 1 93.81 104 ARG A CA 1
ATOM 817 C C . ARG A 1 104 ? 5.488 24.516 16 1 93.81 104 ARG A C 1
ATOM 819 O O . ARG A 1 104 ? 4.754 24.672 16.969 1 93.81 104 ARG A O 1
ATOM 826 N N . GLY A 1 105 ? 5.996 23.344 15.609 1 94.5 105 GLY A N 1
ATOM 827 C CA . GLY A 1 105 ? 5.887 22.203 16.516 1 94.5 105 GLY A CA 1
ATOM 828 C C . GLY A 1 105 ? 4.594 21.438 16.328 1 94.5 105 GLY A C 1
ATOM 829 O O . GLY A 1 105 ? 4.344 20.469 17.062 1 94.5 105 GLY A O 1
ATOM 830 N N . LEU A 1 106 ? 3.77 21.766 15.383 1 96.88 106 LEU A N 1
ATOM 831 C CA . LEU A 1 106 ? 2.459 21.141 15.195 1 96.88 106 LEU A CA 1
ATOM 832 C C . LEU A 1 106 ? 2.6 19.688 14.797 1 96.88 106 LEU A C 1
ATOM 834 O O . LEU A 1 106 ? 1.778 18.844 15.18 1 96.88 106 LEU A O 1
ATOM 838 N N . GLY A 1 107 ? 3.57 19.422 13.977 1 97.81 107 GLY A N 1
ATOM 839 C CA . GLY A 1 107 ? 3.791 18.031 13.594 1 97.81 107 GLY A CA 1
ATOM 840 C C . GLY A 1 107 ? 4.012 17.109 14.781 1 97.81 107 GLY A C 1
ATOM 841 O O . GLY A 1 107 ? 3.412 16.031 14.859 1 97.81 107 GLY A O 1
ATOM 842 N N . ARG A 1 108 ? 4.828 17.609 15.664 1 97.81 108 ARG A N 1
ATOM 843 C CA . ARG A 1 108 ? 5.113 16.859 16.875 1 97.81 108 ARG A CA 1
ATOM 844 C C . ARG A 1 108 ? 3.852 16.656 17.719 1 97.81 108 ARG A C 1
ATOM 846 O O . ARG A 1 108 ? 3.578 15.555 18.188 1 97.81 108 ARG A O 1
ATOM 853 N N . LEU A 1 109 ? 3.158 17.734 17.859 1 97.94 109 LEU A N 1
ATOM 854 C CA . LEU A 1 109 ? 1.946 17.734 18.672 1 97.94 109 LEU A CA 1
ATOM 855 C C . LEU A 1 109 ? 0.921 16.75 18.109 1 97.94 109 LEU A C 1
ATOM 857 O O . LEU A 1 109 ? 0.382 15.922 18.844 1 97.94 109 LEU A O 1
ATOM 861 N N . LEU A 1 110 ? 0.665 16.797 16.844 1 98.81 110 LEU A N 1
ATOM 862 C CA . LEU A 1 110 ? -0.339 15.969 16.172 1 98.81 110 LEU A CA 1
ATOM 863 C C . LEU A 1 110 ? 0.088 14.508 16.156 1 98.81 110 LEU A C 1
ATOM 865 O O . LEU A 1 110 ? -0.722 13.617 16.422 1 98.81 110 LEU A O 1
ATOM 869 N N . LEU A 1 111 ? 1.35 14.25 15.812 1 98.81 111 LEU A N 1
ATOM 870 C CA . LEU A 1 111 ? 1.82 12.867 15.727 1 98.81 111 LEU A CA 1
ATOM 871 C C . LEU A 1 111 ? 1.799 12.203 17.094 1 98.81 111 LEU A C 1
ATOM 873 O O . LEU A 1 111 ? 1.411 11.039 17.219 1 98.81 111 LEU A O 1
ATOM 877 N N . LYS A 1 112 ? 2.201 12.938 18.109 1 98.75 112 LYS A N 1
ATOM 878 C CA . LYS A 1 112 ? 2.148 12.414 19.484 1 98.75 112 LYS A CA 1
ATOM 879 C C . LYS A 1 112 ? 0.741 11.945 19.828 1 98.75 112 LYS A C 1
ATOM 881 O O . LYS A 1 112 ? 0.55 10.812 20.266 1 98.75 112 LYS A O 1
ATOM 886 N N . ASP A 1 113 ? -0.183 12.828 19.625 1 98.88 113 ASP A N 1
ATOM 887 C CA . ASP A 1 113 ? -1.562 12.508 19.984 1 98.88 113 ASP A CA 1
ATOM 888 C C . ASP A 1 113 ? -2.113 11.398 19.094 1 98.88 113 ASP A C 1
ATOM 890 O O . ASP A 1 113 ? -2.896 10.562 19.547 1 98.88 113 ASP A O 1
ATOM 894 N N . LEU A 1 114 ? -1.743 11.367 17.844 1 98.88 114 LEU A N 1
ATOM 895 C CA . LEU A 1 114 ? -2.201 10.336 16.922 1 98.88 114 LEU A CA 1
ATOM 896 C C . LEU A 1 114 ? -1.723 8.953 17.375 1 98.88 114 LEU A C 1
ATOM 898 O O . LEU A 1 114 ? -2.479 7.984 17.312 1 98.88 114 LEU A O 1
ATOM 902 N N . LEU A 1 115 ? -0.509 8.852 17.812 1 98.88 115 LEU A N 1
ATOM 903 C CA . LEU A 1 115 ? 0.06 7.578 18.219 1 98.88 115 LEU A CA 1
ATOM 904 C C . LEU A 1 115 ? -0.599 7.082 19.5 1 98.88 115 LEU A C 1
ATOM 906 O O . LEU A 1 115 ? -0.775 5.875 19.688 1 98.88 115 LEU A O 1
ATOM 910 N N . VAL A 1 116 ? -0.965 8.039 20.391 1 98.75 116 VAL A N 1
ATOM 911 C CA . VAL A 1 116 ? -1.721 7.676 21.578 1 98.75 116 VAL A CA 1
ATOM 912 C C . VAL A 1 116 ? -3.059 7.059 21.188 1 98.75 116 VAL A C 1
ATOM 914 O O . VAL A 1 116 ? -3.441 6.004 21.703 1 98.75 116 VAL A O 1
ATOM 917 N N . GLU A 1 117 ? -3.736 7.688 20.234 1 98.75 117 GLU A N 1
ATOM 918 C CA . GLU A 1 117 ? -5.012 7.172 19.75 1 98.75 117 GLU A CA 1
ATOM 919 C C . GLU A 1 117 ? -4.836 5.82 19.062 1 98.75 117 GLU A C 1
ATOM 921 O O . GLU A 1 117 ? -5.68 4.93 19.219 1 98.75 117 GLU A O 1
ATOM 926 N N . ALA A 1 118 ? -3.799 5.707 18.297 1 98.75 118 ALA A N 1
ATOM 927 C CA . ALA A 1 118 ? -3.512 4.449 17.625 1 98.75 118 ALA A CA 1
ATOM 928 C C . ALA A 1 118 ? -3.383 3.301 18.625 1 98.75 118 ALA A C 1
ATOM 930 O O . ALA A 1 118 ? -3.961 2.229 18.422 1 98.75 118 ALA A O 1
ATOM 931 N N . LYS A 1 119 ? -2.658 3.516 19.672 1 98.38 119 LYS A N 1
ATOM 932 C CA . LYS A 1 119 ? -2.451 2.508 20.703 1 98.38 119 LYS A CA 1
ATOM 933 C C . LYS A 1 119 ? -3.768 2.143 21.391 1 98.38 119 LYS A C 1
ATOM 935 O O . LYS A 1 119 ? -4.059 0.962 21.594 1 98.38 119 LYS A O 1
ATOM 940 N N . LYS A 1 120 ? -4.523 3.164 21.672 1 98.19 120 LYS A N 1
ATOM 941 C CA . LYS A 1 120 ? -5.816 2.951 22.328 1 98.19 120 LYS A CA 1
ATOM 942 C C . LYS A 1 120 ? -6.719 2.068 21.469 1 98.19 120 LYS A C 1
ATOM 944 O O . LYS A 1 120 ? -7.523 1.298 21.984 1 98.19 120 LYS A O 1
ATOM 949 N N . ARG A 1 121 ? -6.57 2.174 20.188 1 98 121 ARG A N 1
ATOM 950 C CA . ARG A 1 121 ? -7.457 1.479 19.266 1 98 121 ARG A CA 1
ATOM 951 C C . ARG A 1 121 ? -6.91 0.097 18.922 1 98 121 ARG A C 1
ATOM 953 O O . ARG A 1 121 ? -7.516 -0.637 18.125 1 98 121 ARG A O 1
ATOM 960 N N . GLY A 1 122 ? -5.738 -0.235 19.359 1 98.06 122 GLY A N 1
ATOM 961 C CA . GLY A 1 122 ? -5.238 -1.597 19.281 1 98.06 122 GLY A CA 1
ATOM 962 C C . GLY A 1 122 ? -4.379 -1.836 18.047 1 98.06 122 GLY A C 1
ATOM 963 O O . GLY A 1 122 ? -4.113 -2.982 17.688 1 98.06 122 GLY A O 1
ATOM 964 N N . PHE A 1 123 ? -3.967 -0.808 17.391 1 98.69 123 PHE A N 1
ATOM 965 C CA . PHE A 1 123 ? -3.045 -0.998 16.281 1 98.69 123 PHE A CA 1
ATOM 966 C C . PHE A 1 123 ? -1.694 -1.502 16.781 1 98.69 123 PHE A C 1
ATOM 968 O O . PHE A 1 123 ? -1.266 -1.158 17.875 1 98.69 123 PHE A O 1
ATOM 975 N N . HIS A 1 124 ? -1.048 -2.316 15.953 1 98.81 124 HIS A N 1
ATOM 976 C CA . HIS A 1 124 ? 0.228 -2.93 16.312 1 98.81 124 HIS A CA 1
ATOM 977 C C . HIS A 1 124 ? 1.391 -2.211 15.633 1 98.81 124 HIS A C 1
ATOM 979 O O . HIS A 1 124 ? 2.436 -1.992 16.25 1 98.81 124 HIS A O 1
ATOM 985 N N . ALA A 1 125 ? 1.213 -1.81 14.391 1 98.81 125 ALA A N 1
ATOM 986 C CA . ALA A 1 125 ? 2.27 -1.162 13.617 1 98.81 125 ALA A CA 1
ATOM 987 C C . ALA A 1 125 ? 1.735 0.06 12.875 1 98.81 125 ALA A C 1
ATOM 989 O O . ALA A 1 125 ? 0.633 0.026 12.32 1 98.81 125 ALA A O 1
ATOM 990 N N . ILE A 1 126 ? 2.494 1.11 12.859 1 98.94 126 ILE A N 1
ATOM 991 C CA . ILE A 1 126 ? 2.17 2.322 12.117 1 98.94 126 ILE A CA 1
ATOM 992 C C . ILE A 1 126 ? 3.205 2.547 11.016 1 98.94 126 ILE A C 1
ATOM 994 O O . ILE A 1 126 ? 4.41 2.529 11.281 1 98.94 126 ILE A O 1
ATOM 998 N N . ILE A 1 127 ? 2.736 2.717 9.812 1 98.88 127 ILE A N 1
ATOM 999 C CA . ILE A 1 127 ? 3.582 2.928 8.648 1 98.88 127 ILE A CA 1
ATOM 1000 C C . ILE A 1 127 ? 3.479 4.379 8.188 1 98.88 127 ILE A C 1
ATOM 1002 O O . ILE A 1 127 ? 2.412 4.992 8.289 1 98.88 127 ILE A O 1
ATOM 1006 N N . GLY A 1 128 ? 4.559 4.93 7.797 1 98.56 128 GLY A N 1
ATOM 1007 C CA . GLY A 1 128 ? 4.578 6.188 7.066 1 98.56 128 GLY A CA 1
ATOM 1008 C C . GLY A 1 128 ? 5.23 6.07 5.703 1 98.56 128 GLY A C 1
ATOM 1009 O O . GLY A 1 128 ? 6.184 5.309 5.527 1 98.56 128 GLY A O 1
ATOM 1010 N N . SER A 1 129 ? 4.738 6.754 4.762 1 97.88 129 SER A N 1
ATOM 1011 C CA . SER A 1 129 ? 5.32 6.895 3.432 1 97.88 129 SER A CA 1
ATOM 1012 C C . SER A 1 129 ? 5.77 8.328 3.174 1 97.88 129 SER A C 1
ATOM 1014 O O . SER A 1 129 ? 4.953 9.25 3.174 1 97.88 129 SER A O 1
ATOM 1016 N N . ILE A 1 130 ? 7.043 8.5 2.982 1 98.12 130 ILE A N 1
ATOM 1017 C CA . ILE A 1 130 ? 7.625 9.828 2.902 1 98.12 130 ILE A CA 1
ATOM 1018 C C . ILE A 1 130 ? 8.352 10 1.568 1 98.12 130 ILE A C 1
ATOM 1020 O O . ILE A 1 130 ? 9.305 9.273 1.274 1 98.12 130 ILE A O 1
ATOM 1024 N N . SER A 1 131 ? 7.891 10.969 0.822 1 96.31 131 SER A N 1
ATOM 1025 C CA . SER A 1 131 ? 8.477 11.219 -0.492 1 96.31 131 SER A CA 1
ATOM 1026 C C . SER A 1 131 ? 9.875 11.805 -0.37 1 96.31 131 SER A C 1
ATOM 1028 O O . SER A 1 131 ? 10.18 12.508 0.6 1 96.31 131 SER A O 1
ATOM 1030 N N . GLY A 1 132 ? 10.664 11.555 -1.371 1 92.31 132 GLY A N 1
ATOM 1031 C CA . GLY A 1 132 ? 12.016 12.102 -1.417 1 92.31 132 GLY A CA 1
ATOM 1032 C C . GLY A 1 132 ? 12.055 13.609 -1.247 1 92.31 132 GLY A C 1
ATOM 1033 O O . GLY A 1 132 ? 11.195 14.32 -1.774 1 92.31 132 GLY A O 1
ATOM 1034 N N . GLY A 1 133 ? 13.031 14.078 -0.427 1 87.75 133 GLY A N 1
ATOM 1035 C CA . GLY A 1 133 ? 13.195 15.508 -0.225 1 87.75 133 GLY A CA 1
ATOM 1036 C C . GLY A 1 133 ? 12.477 16.016 1.008 1 87.75 133 GLY A C 1
ATOM 1037 O O . GLY A 1 133 ? 12.648 17.188 1.392 1 87.75 133 GLY A O 1
ATOM 1038 N N . ASN A 1 134 ? 11.672 15.203 1.601 1 92.38 134 ASN A N 1
ATOM 1039 C CA . ASN A 1 134 ? 10.93 15.609 2.789 1 92.38 134 ASN A CA 1
ATOM 1040 C C . ASN A 1 134 ? 11.703 15.305 4.066 1 92.38 134 ASN A C 1
ATOM 1042 O O . ASN A 1 134 ? 11.25 14.508 4.895 1 92.38 134 ASN A O 1
ATOM 1046 N N . GLU A 1 135 ? 12.719 15.977 4.23 1 93 135 GLU A N 1
ATOM 1047 C CA . GLU A 1 135 ? 13.633 15.734 5.344 1 93 135 GLU A CA 1
ATOM 1048 C C . GLU A 1 135 ? 12.961 16.031 6.684 1 93 135 GLU A C 1
ATOM 1050 O O . GLU A 1 135 ? 13.258 15.391 7.691 1 93 135 GLU A O 1
ATOM 1055 N N . GLY A 1 136 ? 12.141 17.031 6.676 1 94.12 136 GLY A N 1
ATOM 1056 C CA . GLY A 1 136 ? 11.414 17.359 7.895 1 94.12 136 GLY A CA 1
ATOM 1057 C C . GLY A 1 136 ? 10.547 16.219 8.391 1 94.12 136 GLY A C 1
ATOM 1058 O O . GLY A 1 136 ? 10.539 15.922 9.586 1 94.12 136 GLY A O 1
ATOM 1059 N N . SER A 1 137 ? 9.844 15.594 7.504 1 96.5 137 SER A N 1
ATOM 1060 C CA . SER A 1 137 ? 8.984 14.469 7.871 1 96.5 137 SER A CA 1
ATOM 1061 C C . SER A 1 137 ? 9.805 13.281 8.367 1 96.5 137 SER A C 1
ATOM 1063 O O . SER A 1 137 ? 9.422 12.609 9.32 1 96.5 137 SER A O 1
ATOM 1065 N N . LEU A 1 138 ? 10.945 13.031 7.723 1 97.44 138 LEU A N 1
ATOM 1066 C CA . LEU A 1 138 ? 11.812 11.938 8.133 1 97.44 138 LEU A CA 1
ATOM 1067 C C . LEU A 1 138 ? 12.383 12.18 9.523 1 97.44 138 LEU A C 1
ATOM 1069 O O . LEU A 1 138 ? 12.43 11.266 10.352 1 97.44 138 LEU A O 1
ATOM 1073 N N . ARG A 1 139 ? 12.789 13.398 9.727 1 97.38 139 ARG A N 1
ATOM 1074 C CA . ARG A 1 139 ? 13.32 13.766 11.039 1 97.38 139 ARG A CA 1
ATOM 1075 C C . ARG A 1 139 ? 12.266 13.594 12.125 1 97.38 139 ARG A C 1
ATOM 1077 O O . ARG A 1 139 ? 12.555 13.055 13.195 1 97.38 139 ARG A O 1
ATOM 1084 N N . LEU A 1 140 ? 11.109 14.086 11.859 1 98.06 140 LEU A N 1
ATOM 1085 C CA . LEU A 1 140 ? 10.023 13.945 12.82 1 98.06 140 LEU A CA 1
ATOM 1086 C C . LEU A 1 140 ? 9.742 12.477 13.109 1 98.06 140 LEU A C 1
ATOM 1088 O O . LEU A 1 140 ? 9.609 12.086 14.273 1 98.06 140 LEU A O 1
ATOM 1092 N N . ALA A 1 141 ? 9.617 11.664 12.062 1 98.5 141 ALA A N 1
ATOM 1093 C CA . ALA A 1 141 ? 9.383 10.227 12.234 1 98.5 141 ALA A CA 1
ATOM 1094 C C . ALA A 1 141 ? 10.461 9.609 13.125 1 98.5 141 ALA A C 1
ATOM 1096 O O . ALA A 1 141 ? 10.156 8.844 14.039 1 98.5 141 ALA A O 1
ATOM 1097 N N . ASN A 1 142 ? 11.656 9.945 12.812 1 98.31 142 ASN A N 1
ATOM 1098 C CA . ASN A 1 142 ? 12.781 9.43 13.594 1 98.31 142 ASN A CA 1
ATOM 1099 C C . ASN A 1 142 ? 12.664 9.828 15.062 1 98.31 142 ASN A C 1
ATOM 1101 O O . ASN A 1 142 ? 12.93 9.016 15.953 1 98.31 142 ASN A O 1
ATOM 1105 N N . GLU A 1 143 ? 12.32 11.047 15.305 1 98.25 143 GLU A N 1
ATOM 1106 C CA . GLU A 1 143 ? 12.148 11.555 16.656 1 98.25 143 GLU A CA 1
ATOM 1107 C C . GLU A 1 143 ? 11.141 10.711 17.438 1 98.25 143 GLU A C 1
ATOM 1109 O O . GLU A 1 143 ? 11.25 10.57 18.656 1 98.25 143 GLU A O 1
ATOM 1114 N N . PHE A 1 144 ? 10.188 10.203 16.781 1 98.69 144 PHE A N 1
ATOM 1115 C CA . PHE A 1 144 ? 9.125 9.445 17.422 1 98.69 144 PHE A CA 1
ATOM 1116 C C . PHE A 1 144 ? 9.445 7.957 17.422 1 98.69 144 PHE A C 1
ATOM 1118 O O . PHE A 1 144 ? 8.617 7.141 17.828 1 98.69 144 PHE A O 1
ATOM 1125 N N . GLY A 1 145 ? 10.594 7.578 16.875 1 98.62 145 GLY A N 1
ATOM 1126 C CA . GLY A 1 145 ? 11.039 6.199 17 1 98.62 145 GLY A CA 1
ATOM 1127 C C . GLY A 1 145 ? 10.711 5.363 15.773 1 98.62 145 GLY A C 1
ATOM 1128 O O . GLY A 1 145 ? 10.922 4.145 15.773 1 98.62 145 GLY A O 1
ATOM 1129 N N . PHE A 1 146 ? 10.203 6.027 14.766 1 98.88 146 PHE A N 1
ATOM 1130 C CA . PHE A 1 146 ? 10.039 5.293 13.516 1 98.88 146 PHE A CA 1
ATOM 1131 C C . PHE A 1 146 ? 11.391 4.895 12.938 1 98.88 146 PHE A C 1
ATOM 1133 O O . PHE A 1 146 ? 12.344 5.668 12.992 1 98.88 146 PHE A O 1
ATOM 1140 N N . ARG A 1 147 ? 11.398 3.74 12.344 1 98.31 147 ARG A N 1
ATOM 1141 C CA . ARG A 1 147 ? 12.586 3.275 11.625 1 98.31 147 ARG A CA 1
ATOM 1142 C C . ARG A 1 147 ? 12.344 3.268 10.117 1 98.31 147 ARG A C 1
ATOM 1144 O O . ARG A 1 147 ? 11.266 2.879 9.656 1 98.31 147 ARG A O 1
ATOM 1151 N N . VAL A 1 148 ? 13.328 3.66 9.414 1 98.19 148 VAL A N 1
ATOM 1152 C CA . VAL A 1 148 ? 13.258 3.486 7.965 1 98.19 148 VAL A CA 1
ATOM 1153 C C . VAL A 1 148 ? 13.273 1.997 7.621 1 98.19 148 VAL A C 1
ATOM 1155 O O . VAL A 1 148 ? 14.188 1.271 8.023 1 98.19 148 VAL A O 1
ATOM 1158 N N . VAL A 1 149 ? 12.281 1.585 6.898 1 98.06 149 VAL A N 1
ATOM 1159 C CA . VAL A 1 149 ? 12.18 0.155 6.629 1 98.06 149 VAL A CA 1
ATOM 1160 C C . VAL A 1 149 ? 12.414 -0.108 5.145 1 98.06 149 VAL A C 1
ATOM 1162 O O . VAL A 1 149 ? 12.492 -1.262 4.719 1 98.06 149 VAL A O 1
ATOM 1165 N N . GLY A 1 150 ? 12.523 0.943 4.363 1 97.44 150 GLY A N 1
ATOM 1166 C CA . GLY A 1 150 ? 12.859 0.766 2.961 1 97.44 150 GLY A CA 1
ATOM 1167 C C . GLY A 1 150 ? 12.57 1.992 2.117 1 97.44 150 GLY A C 1
ATOM 1168 O O . GLY A 1 150 ? 11.773 2.846 2.51 1 97.44 150 GLY A O 1
ATOM 1169 N N . THR A 1 151 ? 13.25 2.064 1.023 1 98.06 151 THR A N 1
ATOM 1170 C CA . THR A 1 151 ? 13.031 3.105 0.025 1 98.06 151 THR A CA 1
ATOM 1171 C C . THR A 1 151 ? 12.789 2.494 -1.352 1 98.06 151 THR A C 1
ATOM 1173 O O . THR A 1 151 ? 13.594 1.685 -1.826 1 98.06 151 THR A O 1
ATOM 1176 N N . MET A 1 152 ? 11.664 2.807 -1.9 1 98.31 152 MET A N 1
ATOM 1177 C CA . MET A 1 152 ? 11.367 2.449 -3.285 1 98.31 152 MET A CA 1
ATOM 1178 C C . MET A 1 152 ? 11.797 3.561 -4.238 1 98.31 152 MET A C 1
ATOM 1180 O O . MET A 1 152 ? 11.445 4.727 -4.035 1 98.31 152 MET A O 1
ATOM 1184 N N . ARG A 1 153 ? 12.484 3.152 -5.227 1 97.88 153 ARG A N 1
ATOM 1185 C CA . ARG A 1 153 ? 13.047 4.125 -6.156 1 97.88 153 ARG A CA 1
ATOM 1186 C C . ARG A 1 153 ? 12.102 4.391 -7.32 1 97.88 153 ARG A C 1
ATOM 1188 O O . ARG A 1 153 ? 11.523 3.455 -7.883 1 97.88 153 ARG A O 1
ATOM 1195 N N . GLU A 1 154 ? 11.977 5.676 -7.625 1 98.06 154 GLU A N 1
ATOM 1196 C CA . GLU A 1 154 ? 11.25 6.102 -8.82 1 98.06 154 GLU A CA 1
ATOM 1197 C C . GLU A 1 154 ? 9.844 5.496 -8.859 1 98.06 154 GLU A C 1
ATOM 1199 O O . GLU A 1 154 ? 9.336 5.176 -9.93 1 98.06 154 GLU A O 1
ATOM 1204 N N . ASN A 1 155 ? 9.273 5.305 -7.684 1 97.38 155 ASN A N 1
ATOM 1205 C CA . ASN A 1 155 ? 7.977 4.637 -7.668 1 97.38 155 ASN A CA 1
ATOM 1206 C C . ASN A 1 155 ? 6.832 5.633 -7.828 1 97.38 155 ASN A C 1
ATOM 1208 O O . ASN A 1 155 ? 5.684 5.238 -8.047 1 97.38 155 ASN A O 1
ATOM 1212 N N . GLY A 1 156 ? 7.117 6.859 -7.652 1 97.5 156 GLY A N 1
ATOM 1213 C CA . GLY A 1 156 ? 6.164 7.93 -7.902 1 97.5 156 GLY A CA 1
ATOM 1214 C C . GLY A 1 156 ? 6.574 8.836 -9.047 1 97.5 156 GLY A C 1
ATOM 1215 O O . GLY A 1 156 ? 7.762 8.945 -9.367 1 97.5 156 GLY A O 1
ATOM 1216 N N . TYR A 1 157 ? 5.598 9.422 -9.672 1 98 157 TYR A N 1
ATOM 1217 C CA . TYR A 1 157 ? 5.832 10.414 -10.719 1 98 157 TYR A CA 1
ATOM 1218 C C . TYR A 1 157 ? 4.941 11.633 -10.516 1 98 157 TYR A C 1
ATOM 1220 O O . TYR A 1 157 ? 3.719 11.508 -10.43 1 98 157 TYR A O 1
ATOM 1228 N N . LYS A 1 158 ? 5.559 12.719 -10.422 1 97.19 158 LYS A N 1
ATOM 1229 C CA . LYS A 1 158 ? 4.844 13.977 -10.266 1 97.19 158 LYS A CA 1
ATOM 1230 C C . LYS A 1 158 ? 5.719 15.164 -10.672 1 97.19 158 LYS A C 1
ATOM 1232 O O . LYS A 1 158 ? 6.93 15.156 -10.438 1 97.19 158 LYS A O 1
ATOM 1237 N N . PHE A 1 159 ? 5.105 16.203 -11.258 1 96.94 159 PHE A N 1
ATOM 1238 C CA . PHE A 1 159 ? 5.797 17.375 -11.758 1 96.94 159 PHE A CA 1
ATOM 1239 C C . PHE A 1 159 ? 6.93 16.984 -12.695 1 96.94 159 PHE A C 1
ATOM 1241 O O . PHE A 1 159 ? 8.039 17.516 -12.594 1 96.94 159 PHE A O 1
ATOM 1248 N N . ASP A 1 160 ? 6.707 15.945 -13.477 1 96.69 160 ASP A N 1
ATOM 1249 C CA . ASP A 1 160 ? 7.582 15.5 -14.555 1 96.69 160 ASP A CA 1
ATOM 1250 C C . ASP A 1 160 ? 8.891 14.945 -14 1 96.69 160 ASP A C 1
ATOM 1252 O O . ASP A 1 160 ? 9.945 15.07 -14.633 1 96.69 160 ASP A O 1
ATOM 1256 N N . LYS A 1 161 ? 8.789 14.406 -12.781 1 97.06 161 LYS A N 1
ATOM 1257 C CA . LYS A 1 161 ? 9.969 13.789 -12.18 1 97.06 161 LYS A CA 1
ATOM 1258 C C . LYS A 1 161 ? 9.609 12.5 -11.461 1 97.06 161 LYS A C 1
ATOM 1260 O O . LYS A 1 161 ? 8.531 12.383 -10.875 1 97.06 161 LYS A O 1
ATOM 1265 N N . TRP A 1 162 ? 10.539 11.57 -11.562 1 98.06 162 TRP A N 1
ATOM 1266 C CA . TRP A 1 162 ? 10.438 10.367 -10.734 1 98.06 162 TRP A CA 1
ATOM 1267 C C . TRP A 1 162 ? 10.789 10.68 -9.281 1 98.06 162 TRP A C 1
ATOM 1269 O O . TRP A 1 162 ? 11.742 11.414 -9.008 1 98.06 162 TRP A O 1
ATOM 1279 N N . ILE A 1 163 ? 9.984 10.133 -8.383 1 97.62 163 ILE A N 1
ATOM 1280 C CA . ILE A 1 163 ? 10.141 10.414 -6.965 1 97.62 163 ILE A CA 1
ATOM 1281 C C . ILE A 1 163 ? 10.336 9.109 -6.195 1 97.62 163 ILE A C 1
ATOM 1283 O O . ILE A 1 163 ? 9.602 8.141 -6.41 1 97.62 163 ILE A O 1
ATOM 1287 N N . ASP A 1 164 ? 11.352 9.102 -5.367 1 98.06 164 ASP A N 1
ATOM 1288 C CA . ASP A 1 164 ? 11.523 7.988 -4.441 1 98.06 164 ASP A CA 1
ATOM 1289 C C . ASP A 1 164 ? 10.57 8.109 -3.254 1 98.06 164 ASP A C 1
ATOM 1291 O O . ASP A 1 164 ? 10.188 9.211 -2.865 1 98.06 164 ASP A O 1
ATOM 1295 N N . ASN A 1 165 ? 10.172 7 -2.736 1 97.62 165 ASN A N 1
ATOM 1296 C CA . ASN A 1 165 ? 9.344 6.953 -1.539 1 97.62 165 ASN A CA 1
ATOM 1297 C C . ASN A 1 165 ? 9.984 6.113 -0.439 1 97.62 165 ASN A C 1
ATOM 1299 O O . ASN A 1 165 ? 10.344 4.957 -0.665 1 97.62 165 ASN A O 1
ATOM 1303 N N . THR A 1 166 ? 10.164 6.695 0.678 1 98.31 166 THR A N 1
ATOM 1304 C CA . THR A 1 166 ? 10.734 6.027 1.84 1 98.31 166 THR A CA 1
ATOM 1305 C C . THR A 1 166 ? 9.648 5.648 2.838 1 98.31 166 THR A C 1
ATOM 1307 O O . THR A 1 166 ? 8.812 6.477 3.199 1 98.31 166 THR A O 1
ATOM 1310 N N . PHE A 1 167 ? 9.688 4.41 3.258 1 98.5 167 PHE A N 1
ATOM 1311 C CA . PHE A 1 167 ? 8.727 3.934 4.242 1 98.5 167 PHE A CA 1
ATOM 1312 C C . PHE A 1 167 ? 9.352 3.865 5.629 1 98.5 167 PHE A C 1
ATOM 1314 O O . PHE A 1 167 ? 10.508 3.449 5.77 1 98.5 167 PHE A O 1
ATOM 1321 N N . VAL A 1 168 ? 8.617 4.328 6.594 1 98.81 168 VAL A N 1
ATOM 1322 C CA . VAL A 1 168 ? 9.016 4.238 7.992 1 98.81 168 VAL A CA 1
ATOM 1323 C C . VAL A 1 168 ? 7.984 3.428 8.773 1 98.81 168 VAL A C 1
ATOM 1325 O O . VAL A 1 168 ? 6.816 3.357 8.383 1 98.81 168 VAL A O 1
ATOM 1328 N N . GLU A 1 169 ? 8.445 2.779 9.812 1 98.88 169 GLU A N 1
ATOM 1329 C CA . GLU A 1 169 ? 7.582 1.917 10.609 1 98.88 169 GLU A CA 1
ATOM 1330 C C . GLU A 1 169 ? 7.824 2.127 12.102 1 98.88 169 GLU A C 1
ATOM 1332 O O . GLU A 1 169 ? 8.961 2.312 12.531 1 98.88 169 GLU A O 1
ATOM 1337 N N . LEU A 1 170 ? 6.793 2.127 12.836 1 98.88 170 LEU A N 1
ATOM 1338 C CA . LEU A 1 170 ? 6.816 2.117 14.289 1 98.88 170 LEU A CA 1
ATOM 1339 C C . LEU A 1 170 ? 5.977 0.967 14.844 1 98.88 170 LEU A C 1
ATOM 1341 O O . LEU A 1 170 ? 4.785 0.864 14.539 1 98.88 170 LEU A O 1
ATOM 1345 N N . ILE A 1 171 ? 6.531 0.08 15.547 1 98.69 171 ILE A N 1
ATOM 1346 C CA . ILE A 1 171 ? 5.785 -0.935 16.281 1 98.69 171 ILE A CA 1
ATOM 1347 C C . ILE A 1 171 ? 5.293 -0.356 17.609 1 98.69 171 ILE A C 1
ATOM 1349 O O . ILE A 1 171 ? 6.078 0.194 18.375 1 98.69 171 ILE A O 1
ATOM 1353 N N . LEU A 1 172 ? 4.07 -0.418 17.812 1 97.62 172 LEU A N 1
ATOM 1354 C CA . LEU A 1 172 ? 3.488 0.183 19 1 97.62 172 LEU A CA 1
ATOM 1355 C C . LEU A 1 172 ? 3.555 -0.78 20.188 1 97.62 172 LEU A C 1
ATOM 1357 O O . LEU A 1 172 ? 3.533 -1.999 20 1 97.62 172 LEU A O 1
ATOM 1361 N N . MET B 1 1 ? 8.164 -42.844 -17.453 1 46.06 1 MET B N 1
ATOM 1362 C CA . MET B 1 1 ? 8.43 -41.688 -16.594 1 46.06 1 MET B CA 1
ATOM 1363 C C . MET B 1 1 ? 7.395 -40.594 -16.828 1 46.06 1 MET B C 1
ATOM 1365 O O . MET B 1 1 ? 7.023 -40.312 -17.969 1 46.06 1 MET B O 1
ATOM 1369 N N . ALA B 1 2 ? 6.492 -40.5 -15.945 1 57.34 2 ALA B N 1
ATOM 1370 C CA . ALA B 1 2 ? 5.395 -39.594 -16.25 1 57.34 2 ALA B CA 1
ATOM 1371 C C . ALA B 1 2 ? 5.914 -38.281 -16.844 1 57.34 2 ALA B C 1
ATOM 1373 O O . ALA B 1 2 ? 6.863 -37.719 -16.312 1 57.34 2 ALA B O 1
ATOM 1374 N N . GLN B 1 3 ? 5.863 -38.094 -18.125 1 64.19 3 GLN B N 1
ATOM 1375 C CA . GLN B 1 3 ? 6.348 -36.906 -18.812 1 64.19 3 GLN B CA 1
ATOM 1376 C C . GLN B 1 3 ? 5.93 -35.625 -18.078 1 64.19 3 GLN B C 1
ATOM 1378 O O . GLN B 1 3 ? 4.816 -35.562 -17.562 1 64.19 3 GLN B O 1
ATOM 1383 N N . ALA B 1 4 ? 6.871 -34.812 -17.688 1 72.06 4 ALA B N 1
ATOM 1384 C CA . ALA B 1 4 ? 6.566 -33.531 -17.062 1 72.06 4 ALA B CA 1
ATOM 1385 C C . ALA B 1 4 ? 5.496 -32.781 -17.859 1 72.06 4 ALA B C 1
ATOM 1387 O O . ALA B 1 4 ? 5.508 -32.781 -19.094 1 72.06 4 ALA B O 1
ATOM 1388 N N . PRO B 1 5 ? 4.422 -32.375 -17.188 1 84.19 5 PRO B N 1
ATOM 1389 C CA . PRO B 1 5 ? 3.365 -31.641 -17.891 1 84.19 5 PRO B CA 1
ATOM 1390 C C . PRO B 1 5 ? 3.904 -30.469 -18.703 1 84.19 5 PRO B C 1
ATOM 1392 O O . PRO B 1 5 ? 4.949 -29.891 -18.375 1 84.19 5 PRO B O 1
ATOM 1395 N N . SER B 1 6 ? 3.4 -30.328 -19.875 1 92.5 6 SER B N 1
ATOM 1396 C CA . SER B 1 6 ? 3.684 -29.141 -20.703 1 92.5 6 SER B CA 1
ATOM 1397 C C . SER B 1 6 ? 2.758 -27.984 -20.344 1 92.5 6 SER B C 1
ATOM 1399 O O . SER B 1 6 ? 1.576 -28.188 -20.062 1 92.5 6 SER B O 1
ATOM 1401 N N . TYR B 1 7 ? 3.307 -26.812 -20.203 1 97.12 7 TYR B N 1
ATOM 1402 C CA . TYR B 1 7 ? 2.521 -25.641 -19.844 1 97.12 7 TYR B CA 1
ATOM 1403 C C . TYR B 1 7 ? 2.529 -24.609 -20.969 1 97.12 7 TYR B C 1
ATOM 1405 O O . TYR B 1 7 ? 3.529 -24.469 -21.672 1 97.12 7 TYR B O 1
ATOM 1413 N N . THR B 1 8 ? 1.436 -23.938 -21.188 1 97.06 8 THR B N 1
ATOM 1414 C CA . THR B 1 8 ? 1.315 -22.797 -22.078 1 97.06 8 THR B CA 1
ATOM 1415 C C . THR B 1 8 ? 0.801 -21.578 -21.328 1 97.06 8 THR B C 1
ATOM 1417 O O . THR B 1 8 ? -0.104 -21.688 -20.484 1 97.06 8 THR B O 1
ATOM 1420 N N . VAL B 1 9 ? 1.353 -20.406 -21.594 1 98.62 9 VAL B N 1
ATOM 1421 C CA . VAL B 1 9 ? 0.929 -19.172 -20.953 1 98.62 9 VAL B CA 1
ATOM 1422 C C . VAL B 1 9 ? 0.073 -18.359 -21.922 1 98.62 9 VAL B C 1
ATOM 1424 O O . VAL B 1 9 ? 0.402 -18.25 -23.109 1 98.62 9 VAL B O 1
ATOM 1427 N N . ARG B 1 10 ? -0.956 -17.844 -21.453 1 98.62 10 ARG B N 1
ATOM 1428 C CA . ARG B 1 10 ? -1.834 -17 -22.25 1 98.62 10 ARG B CA 1
ATOM 1429 C C . ARG B 1 10 ? -2.562 -15.992 -21.375 1 98.62 10 ARG B C 1
ATOM 1431 O O . ARG B 1 10 ? -2.514 -16.078 -20.141 1 98.62 10 ARG B O 1
ATOM 1438 N N . ASN B 1 11 ? -3.225 -15.039 -22.016 1 98.75 11 ASN B N 1
ATOM 1439 C CA . ASN B 1 11 ? -4.098 -14.133 -21.281 1 98.75 11 ASN B CA 1
ATOM 1440 C C . ASN B 1 11 ? -5.246 -14.883 -20.609 1 98.75 11 ASN B C 1
ATOM 1442 O O . ASN B 1 11 ? -5.824 -15.797 -21.203 1 98.75 11 ASN B O 1
ATOM 1446 N N . ALA B 1 12 ? -5.562 -14.477 -19.422 1 98.81 12 ALA B N 1
ATOM 1447 C CA . ALA B 1 12 ? -6.699 -15.062 -18.719 1 98.81 12 ALA B CA 1
ATOM 1448 C C . ALA B 1 12 ? -8.016 -14.609 -19.344 1 98.81 12 ALA B C 1
ATOM 1450 O O . ALA B 1 12 ? -8.102 -13.523 -19.922 1 98.81 12 ALA B O 1
ATOM 1451 N N . THR B 1 13 ? -9.023 -15.414 -19.234 1 98.12 13 THR B N 1
ATOM 1452 C CA . THR B 1 13 ? -10.406 -15.078 -19.547 1 98.12 13 THR B CA 1
ATOM 1453 C C . THR B 1 13 ? -11.297 -15.266 -18.328 1 98.12 13 THR B C 1
ATOM 1455 O O . THR B 1 13 ? -10.867 -15.82 -17.312 1 98.12 13 THR B O 1
ATOM 1458 N N . ASP B 1 14 ? -12.5 -14.758 -18.422 1 96.88 14 ASP B N 1
ATOM 1459 C CA . ASP B 1 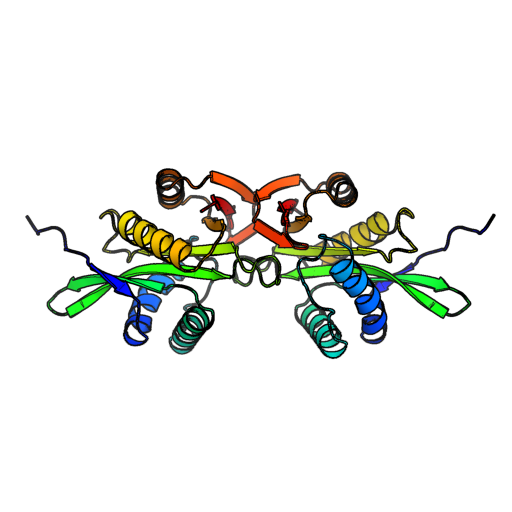14 ? -13.414 -14.898 -17.281 1 96.88 14 ASP B CA 1
ATOM 1460 C C . ASP B 1 14 ? -13.672 -16.375 -16.969 1 96.88 14 ASP B C 1
ATOM 1462 O O . ASP B 1 14 ? -13.93 -16.734 -15.82 1 96.88 14 ASP B O 1
ATOM 1466 N N . ALA B 1 15 ? -13.5 -17.266 -17.953 1 97.62 15 ALA B N 1
ATOM 1467 C CA . ALA B 1 15 ? -13.719 -18.688 -17.766 1 97.62 15 ALA B CA 1
ATOM 1468 C C . ALA B 1 15 ? -12.648 -19.297 -16.859 1 97.62 15 ALA B C 1
ATOM 1470 O O . ALA B 1 15 ? -12.82 -20.391 -16.328 1 97.62 15 ALA B O 1
ATOM 1471 N N . ASP B 1 16 ? -11.539 -18.609 -16.672 1 98.56 16 ASP B N 1
ATOM 1472 C CA . ASP B 1 16 ? -10.43 -19.109 -15.875 1 98.56 16 ASP B CA 1
ATOM 1473 C C . ASP B 1 16 ? -10.625 -18.781 -14.391 1 98.56 16 ASP B C 1
ATOM 1475 O O . ASP B 1 16 ? -9.938 -19.328 -13.531 1 98.56 16 ASP B O 1
ATOM 1479 N N . VAL B 1 17 ? -11.547 -17.906 -14.062 1 98.56 17 VAL B N 1
ATOM 1480 C CA . VAL B 1 17 ? -11.641 -17.281 -12.75 1 98.56 17 VAL B CA 1
ATOM 1481 C C . VAL B 1 17 ? -11.945 -18.328 -11.695 1 98.56 17 VAL B C 1
ATOM 1483 O O . VAL B 1 17 ? -11.336 -18.328 -10.617 1 98.56 17 VAL B O 1
ATOM 1486 N N . PRO B 1 18 ? -12.844 -19.281 -11.953 1 98.44 18 PRO B N 1
ATOM 1487 C CA . PRO B 1 18 ? -13.078 -20.312 -10.93 1 98.44 18 PRO B CA 1
ATOM 1488 C C . PRO B 1 18 ? -11.812 -21.078 -10.562 1 98.44 18 PRO B C 1
ATOM 1490 O O . PRO B 1 18 ? -11.562 -21.344 -9.383 1 98.44 18 PRO B O 1
ATOM 1493 N N . GLN B 1 19 ? -11.023 -21.422 -11.523 1 98.62 19 GLN B N 1
ATOM 1494 C CA . GLN B 1 19 ? -9.805 -22.172 -11.25 1 98.62 19 GLN B CA 1
ATOM 1495 C C . GLN B 1 19 ? -8.75 -21.297 -10.602 1 98.62 19 GLN B C 1
ATOM 1497 O O . GLN B 1 19 ? -7.961 -21.766 -9.773 1 98.62 19 GLN B O 1
ATOM 1502 N N . ILE B 1 20 ? -8.711 -20.031 -10.984 1 98.75 20 ILE B N 1
ATOM 1503 C CA . ILE B 1 20 ? -7.832 -19.094 -10.305 1 98.75 20 ILE B CA 1
ATOM 1504 C C . ILE B 1 20 ? -8.219 -19 -8.828 1 98.75 20 ILE B C 1
ATOM 1506 O O . ILE B 1 20 ? -7.348 -19 -7.953 1 98.75 20 ILE B O 1
ATOM 1510 N N . ASN B 1 21 ? -9.492 -18.984 -8.57 1 98.5 21 ASN B N 1
ATOM 1511 C CA . ASN B 1 21 ? -9.977 -18.906 -7.195 1 98.5 21 ASN B CA 1
ATOM 1512 C C . ASN B 1 21 ? -9.547 -20.141 -6.387 1 98.5 21 ASN B C 1
ATOM 1514 O O . ASN B 1 21 ? -9.258 -20.031 -5.195 1 98.5 21 ASN B O 1
ATOM 1518 N N . VAL B 1 22 ? -9.578 -21.25 -7.012 1 98.25 22 VAL B N 1
ATOM 1519 C CA . VAL B 1 22 ? -9.133 -22.469 -6.34 1 98.25 22 VAL B CA 1
ATOM 1520 C C . VAL B 1 22 ? -7.688 -22.297 -5.875 1 98.25 22 VAL B C 1
ATOM 1522 O O . VAL B 1 22 ? -7.352 -22.625 -4.738 1 98.25 22 VAL B O 1
ATOM 1525 N N . ILE B 1 23 ? -6.898 -21.766 -6.73 1 98.62 23 ILE B N 1
ATOM 1526 C CA . ILE B 1 23 ? -5.488 -21.562 -6.426 1 98.62 23 ILE B CA 1
ATOM 1527 C C . ILE B 1 23 ? -5.344 -20.562 -5.281 1 98.62 23 ILE B C 1
ATOM 1529 O O . ILE B 1 23 ? -4.652 -20.828 -4.297 1 98.62 23 ILE B O 1
ATOM 1533 N N . VAL B 1 24 ? -6.031 -19.453 -5.387 1 98.06 24 VAL B N 1
ATOM 1534 C CA . VAL B 1 24 ? -5.934 -18.375 -4.406 1 98.06 24 VAL B CA 1
ATOM 1535 C C . VAL B 1 24 ? -6.465 -18.859 -3.057 1 98.06 24 VAL B C 1
ATOM 1537 O O . VAL B 1 24 ? -5.836 -18.625 -2.02 1 98.06 24 VAL B O 1
ATOM 1540 N N . ASN B 1 25 ? -7.555 -19.531 -3.061 1 98.44 25 ASN B N 1
ATOM 1541 C CA . ASN B 1 25 ? -8.195 -19.969 -1.822 1 98.44 25 ASN B CA 1
ATOM 1542 C C . ASN B 1 25 ? -7.371 -21.031 -1.108 1 98.44 25 ASN B C 1
ATOM 1544 O O . ASN B 1 25 ? -7.375 -21.109 0.121 1 98.44 25 ASN B O 1
ATOM 1548 N N . HIS B 1 26 ? -6.695 -21.828 -1.868 1 98.31 26 HIS B N 1
ATOM 1549 C CA . HIS B 1 26 ? -5.754 -22.75 -1.239 1 98.31 26 HIS B CA 1
ATOM 1550 C C . HIS B 1 26 ? -4.695 -22 -0.445 1 98.31 26 HIS B C 1
ATOM 1552 O O . HIS B 1 26 ? -4.395 -22.359 0.696 1 98.31 26 HIS B O 1
ATOM 1558 N N . GLU B 1 27 ? -4.145 -20.938 -1.031 1 97 27 GLU B N 1
ATOM 1559 C CA . GLU B 1 27 ? -3.117 -20.156 -0.362 1 97 27 GLU B CA 1
ATOM 1560 C C . GLU B 1 27 ? -3.689 -19.406 0.841 1 97 27 GLU B C 1
ATOM 1562 O O . GLU B 1 27 ? -3.029 -19.281 1.875 1 97 27 GLU B O 1
ATOM 1567 N N . ILE B 1 28 ? -4.906 -18.859 0.699 1 97.56 28 ILE B N 1
ATOM 1568 C CA . ILE B 1 28 ? -5.574 -18.188 1.805 1 97.56 28 ILE B CA 1
ATOM 1569 C C . ILE B 1 28 ? -5.699 -19.141 2.992 1 97.56 28 ILE B C 1
ATOM 1571 O O . ILE B 1 28 ? -5.438 -18.766 4.133 1 97.56 28 ILE B O 1
ATOM 1575 N N . ALA B 1 29 ? -5.934 -20.406 2.711 1 97.31 29 ALA B N 1
ATOM 1576 C CA . ALA B 1 29 ? -6.242 -21.375 3.762 1 97.31 29 ALA B CA 1
ATOM 1577 C C . ALA B 1 29 ? -4.965 -21.969 4.352 1 97.31 29 ALA B C 1
ATOM 1579 O O . ALA B 1 29 ? -4.93 -22.328 5.531 1 97.31 29 ALA B O 1
ATOM 1580 N N . HIS B 1 30 ? -3.895 -21.969 3.535 1 96.5 30 HIS B N 1
ATOM 1581 C CA . HIS B 1 30 ? -2.828 -22.875 3.973 1 96.5 30 HIS B CA 1
ATOM 1582 C C . HIS B 1 30 ? -1.49 -22.141 4.039 1 96.5 30 HIS B C 1
ATOM 1584 O O . HIS B 1 30 ? -0.463 -22.75 4.352 1 96.5 30 HIS B O 1
ATOM 1590 N N . SER B 1 31 ? -1.516 -20.844 3.803 1 95.5 31 SER B N 1
ATOM 1591 C CA . SER B 1 31 ? -0.218 -20.172 3.758 1 95.5 31 SER B CA 1
ATOM 1592 C C . SER B 1 31 ? -0.322 -18.734 4.23 1 95.5 31 SER B C 1
ATOM 1594 O O . SER B 1 31 ? -1.42 -18.234 4.488 1 95.5 31 SER B O 1
ATOM 1596 N N . VAL B 1 32 ? 0.827 -18.094 4.324 1 94.62 32 VAL B N 1
ATOM 1597 C CA . VAL B 1 32 ? 0.879 -16.672 4.656 1 94.62 32 VAL B CA 1
ATOM 1598 C C . VAL B 1 32 ? 1.244 -15.859 3.414 1 94.62 32 VAL B C 1
ATOM 1600 O O . VAL B 1 32 ? 1.635 -14.695 3.518 1 94.62 32 VAL B O 1
ATOM 1603 N N . SER B 1 33 ? 1.164 -16.5 2.281 1 94.44 33 SER B N 1
ATOM 1604 C CA . SER B 1 33 ? 1.46 -15.789 1.043 1 94.44 33 SER B CA 1
ATOM 1605 C C . SER B 1 33 ? 0.299 -14.891 0.631 1 94.44 33 SER B C 1
ATOM 1607 O O . SER B 1 33 ? 0.438 -14.062 -0.272 1 94.44 33 SER B O 1
ATOM 1609 N N . ASN B 1 34 ? -0.786 -15.102 1.214 1 94.75 34 ASN B N 1
ATOM 1610 C CA . ASN B 1 34 ? -1.997 -14.297 1.075 1 94.75 34 ASN B CA 1
ATOM 1611 C C . ASN B 1 34 ? -2.584 -13.93 2.434 1 94.75 34 ASN B C 1
ATOM 1613 O O . ASN B 1 34 ? -2.898 -14.812 3.238 1 94.75 34 ASN B O 1
ATOM 1617 N N . PHE B 1 35 ? -2.797 -12.695 2.67 1 95.19 35 PHE B N 1
ATOM 1618 C CA . PHE B 1 35 ? -3.104 -12.219 4.012 1 95.19 35 PHE B CA 1
ATOM 1619 C C . PHE B 1 35 ? -4.609 -12.18 4.242 1 95.19 35 PHE B C 1
ATOM 1621 O O . PHE B 1 35 ? -5.074 -11.695 5.277 1 95.19 35 PHE B O 1
ATOM 1628 N N . ASN B 1 36 ? -5.359 -12.695 3.295 1 96 36 ASN B N 1
ATOM 1629 C CA . ASN B 1 36 ? -6.797 -12.812 3.529 1 96 36 ASN B CA 1
ATOM 1630 C C . ASN B 1 36 ? -7.117 -14 4.43 1 96 36 ASN B C 1
ATOM 1632 O O . ASN B 1 36 ? -6.375 -14.984 4.457 1 96 36 ASN B O 1
ATOM 1636 N N . TYR B 1 37 ? -8.188 -13.977 5.191 1 94.5 37 TYR B N 1
ATOM 1637 C CA . TYR B 1 37 ? -8.562 -15.016 6.141 1 94.5 37 TYR B CA 1
ATOM 1638 C C . TYR B 1 37 ? -9.641 -15.93 5.559 1 94.5 37 TYR B C 1
ATOM 1640 O O . TYR B 1 37 ? -9.648 -17.141 5.824 1 94.5 37 TYR B O 1
ATOM 1648 N N . GLY B 1 38 ? -10.641 -15.422 4.82 1 92.5 38 GLY B N 1
ATOM 1649 C CA . GLY B 1 38 ? -11.727 -16.219 4.277 1 92.5 38 GLY B CA 1
ATOM 1650 C C . GLY B 1 38 ? -11.648 -16.391 2.771 1 92.5 38 GLY B C 1
ATOM 1651 O O . GLY B 1 38 ? -11.07 -15.555 2.076 1 92.5 38 GLY B O 1
ATOM 1652 N N . PRO B 1 39 ? -12.211 -17.578 2.355 1 95.75 39 PRO B N 1
ATOM 1653 C CA . PRO B 1 39 ? -12.125 -17.828 0.915 1 95.75 39 PRO B CA 1
ATOM 1654 C C . PRO B 1 39 ? -12.773 -16.734 0.085 1 95.75 39 PRO B C 1
ATOM 1656 O O . PRO B 1 39 ? -13.789 -16.156 0.494 1 95.75 39 PRO B O 1
ATOM 1659 N N . ARG B 1 40 ? -12.164 -16.438 -1.017 1 97.12 40 ARG B N 1
ATOM 1660 C CA . ARG B 1 40 ? -12.742 -15.531 -2.006 1 97.12 40 ARG B CA 1
ATOM 1661 C C . ARG B 1 40 ? -13.914 -16.188 -2.729 1 97.12 40 ARG B C 1
ATOM 1663 O O . ARG B 1 40 ? -13.781 -17.281 -3.273 1 97.12 40 ARG B O 1
ATOM 1670 N N . SER B 1 41 ? -15.047 -15.562 -2.717 1 97.75 41 SER B N 1
ATOM 1671 C CA . SER B 1 41 ? -16.203 -16.078 -3.432 1 97.75 41 SER B CA 1
ATOM 1672 C C . SER B 1 41 ? -16.016 -15.992 -4.941 1 97.75 41 SER B C 1
ATOM 1674 O O . SER B 1 41 ? -15.109 -15.297 -5.418 1 97.75 41 SER B O 1
ATOM 1676 N N . GLU B 1 42 ? -16.844 -16.719 -5.621 1 96.81 42 GLU B N 1
ATOM 1677 C CA . GLU B 1 42 ? -16.812 -16.656 -7.082 1 96.81 42 GLU B CA 1
ATOM 1678 C C . GLU B 1 42 ? -17.141 -15.25 -7.582 1 96.81 42 GLU B C 1
ATOM 1680 O O . GLU B 1 42 ? -16.5 -14.766 -8.523 1 96.81 42 GLU B O 1
ATOM 1685 N N . GLU B 1 43 ? -18.094 -14.664 -6.973 1 97.81 43 GLU B N 1
ATOM 1686 C CA . GLU B 1 43 ? -18.484 -13.305 -7.34 1 97.81 43 GLU B CA 1
ATOM 1687 C C . GLU B 1 43 ? -17.344 -12.32 -7.121 1 97.81 43 GLU B C 1
ATOM 1689 O O . GLU B 1 43 ? -17.062 -11.484 -7.977 1 97.81 43 GLU B O 1
ATOM 1694 N N . ALA B 1 44 ? -16.688 -12.43 -6.031 1 97.62 44 ALA B N 1
ATOM 1695 C CA . ALA B 1 44 ? -15.562 -11.555 -5.723 1 97.62 44 ALA B CA 1
ATOM 1696 C C . ALA B 1 44 ? -14.406 -11.789 -6.691 1 97.62 44 ALA B C 1
ATOM 1698 O O . ALA B 1 44 ? -13.719 -10.844 -7.082 1 97.62 44 ALA B O 1
ATOM 1699 N N . GLY B 1 45 ? -14.227 -13.07 -7.004 1 98.12 45 GLY B N 1
ATOM 1700 C CA . GLY B 1 45 ? -13.203 -13.398 -7.984 1 98.12 45 GLY B CA 1
ATOM 1701 C C . GLY B 1 45 ? -13.461 -12.781 -9.344 1 98.12 45 GLY B C 1
ATOM 1702 O O . GLY B 1 45 ? -12.547 -12.25 -9.977 1 98.12 45 GLY B O 1
ATOM 1703 N N . LEU B 1 46 ? -14.672 -12.844 -9.773 1 98.25 46 LEU B N 1
ATOM 1704 C CA . LEU B 1 46 ? -15.047 -12.258 -11.055 1 98.25 46 LEU B CA 1
ATOM 1705 C C . LEU B 1 46 ? -14.898 -10.742 -11.031 1 98.25 46 LEU B C 1
ATOM 1707 O O . LEU B 1 46 ? -14.414 -10.141 -11.992 1 98.25 46 LEU B O 1
ATOM 1711 N N . ALA B 1 47 ? -15.344 -10.148 -9.969 1 98.31 47 ALA B N 1
ATOM 1712 C CA . ALA B 1 47 ? -15.195 -8.703 -9.82 1 98.31 47 ALA B CA 1
ATOM 1713 C C . ALA B 1 47 ? -13.727 -8.297 -9.859 1 98.31 47 ALA B C 1
ATOM 1715 O O . ALA B 1 47 ? -13.375 -7.297 -10.492 1 98.31 47 ALA B O 1
ATOM 1716 N N . TRP B 1 48 ? -12.977 -9.047 -9.148 1 97.94 48 TRP B N 1
ATOM 1717 C CA . TRP B 1 48 ? -11.531 -8.812 -9.156 1 97.94 48 TRP B CA 1
ATOM 1718 C C . TRP B 1 48 ? -10.977 -8.914 -10.578 1 97.94 48 TRP B C 1
ATOM 1720 O O . TRP B 1 48 ? -10.234 -8.039 -11.016 1 97.94 48 TRP B O 1
ATOM 1730 N N . PHE B 1 49 ? -11.336 -9.961 -11.305 1 98.56 49 PHE B N 1
ATOM 1731 C CA . PHE B 1 49 ? -10.891 -10.18 -12.68 1 98.56 49 PHE B CA 1
ATOM 1732 C C . PHE B 1 49 ? -11.258 -8.992 -13.562 1 98.56 49 PHE B C 1
ATOM 1734 O O . PHE B 1 49 ? -10.406 -8.43 -14.25 1 98.56 49 PHE B O 1
ATOM 1741 N N . ARG B 1 50 ? -12.445 -8.562 -13.469 1 98.25 50 ARG B N 1
ATOM 1742 C CA . ARG B 1 50 ? -12.938 -7.469 -14.297 1 98.25 50 ARG B CA 1
ATOM 1743 C C . ARG B 1 50 ? -12.227 -6.16 -13.953 1 98.25 50 ARG B C 1
ATOM 1745 O O . ARG B 1 50 ? -11.844 -5.402 -14.844 1 98.25 50 ARG B O 1
ATOM 1752 N N . SER B 1 51 ? -12.055 -5.938 -12.688 1 97.69 51 SER B N 1
ATOM 1753 C CA . SER B 1 51 ? -11.375 -4.723 -12.266 1 97.69 51 SER B CA 1
ATOM 1754 C C . SER B 1 51 ? -9.922 -4.711 -12.734 1 97.69 51 SER B C 1
ATOM 1756 O O . SER B 1 51 ? -9.391 -3.656 -13.086 1 97.69 51 SER B O 1
ATOM 1758 N N . THR B 1 52 ? -9.32 -5.875 -12.711 1 98.12 52 THR B N 1
ATOM 1759 C CA . THR B 1 52 ? -7.941 -6.008 -13.164 1 98.12 52 THR B CA 1
ATOM 1760 C C . THR B 1 52 ? -7.828 -5.668 -14.648 1 98.12 52 THR B C 1
ATOM 1762 O O . THR B 1 52 ? -7.016 -4.824 -15.039 1 98.12 52 THR B O 1
ATOM 1765 N N . ILE B 1 53 ? -8.703 -6.207 -15.445 1 97.81 53 ILE B N 1
ATOM 1766 C CA . ILE B 1 53 ? -8.672 -6.023 -16.891 1 97.81 53 ILE B CA 1
ATOM 1767 C C . ILE B 1 53 ? -9.07 -4.59 -17.234 1 97.81 53 ILE B C 1
ATOM 1769 O O . ILE B 1 53 ? -8.398 -3.93 -18.031 1 97.81 53 ILE B O 1
ATOM 1773 N N . ASP B 1 54 ? -10.102 -4.117 -16.578 1 96.94 54 ASP B N 1
ATOM 1774 C CA . ASP B 1 54 ? -10.586 -2.764 -16.844 1 96.94 54 ASP B CA 1
ATOM 1775 C C . ASP B 1 54 ? -9.539 -1.723 -16.438 1 96.94 54 ASP B C 1
ATOM 1777 O O . ASP B 1 54 ? -9.484 -0.636 -17.016 1 96.94 54 ASP B O 1
ATOM 1781 N N . GLY B 1 55 ? -8.766 -2.1 -15.477 1 96.56 55 GLY B N 1
ATOM 1782 C CA . GLY B 1 55 ? -7.727 -1.192 -15.008 1 96.56 55 GLY B CA 1
ATOM 1783 C C . GLY B 1 55 ? -6.512 -1.164 -15.914 1 96.56 55 GLY B C 1
ATOM 1784 O O . GLY B 1 55 ? -5.574 -0.396 -15.688 1 96.56 55 GLY B O 1
ATOM 1785 N N . GLY B 1 56 ? -6.5 -2.055 -16.906 1 97 56 GLY B N 1
ATOM 1786 C CA . GLY B 1 56 ? -5.398 -2.092 -17.859 1 97 56 GLY B CA 1
ATOM 1787 C C . GLY B 1 56 ? -4.254 -2.984 -17.406 1 97 56 GLY B C 1
ATOM 1788 O O . GLY B 1 56 ? -3.156 -2.92 -17.969 1 97 56 GLY B O 1
ATOM 1789 N N . TYR B 1 57 ? -4.484 -3.771 -16.422 1 98.69 57 TYR B N 1
ATOM 1790 C CA . TYR B 1 57 ? -3.441 -4.633 -15.883 1 98.69 57 TYR B CA 1
ATOM 1791 C C . TYR B 1 57 ? -3.457 -6 -16.562 1 98.69 57 TYR B C 1
ATOM 1793 O O . TYR B 1 57 ? -4.527 -6.543 -16.844 1 98.69 57 TYR B O 1
ATOM 1801 N N . PRO B 1 58 ? -2.336 -6.555 -16.828 1 98.75 58 PRO B N 1
ATOM 1802 C CA . PRO B 1 58 ? -2.266 -7.898 -17.406 1 98.75 58 PRO B CA 1
ATOM 1803 C C . PRO B 1 58 ? -2.57 -8.992 -16.375 1 98.75 58 PRO B C 1
ATOM 1805 O O . PRO B 1 58 ? -2.242 -8.852 -15.195 1 98.75 58 PRO B O 1
ATOM 1808 N N . LEU B 1 59 ? -3.158 -9.984 -16.828 1 98.94 59 LEU B N 1
ATOM 1809 C CA . LEU B 1 59 ? -3.438 -11.219 -16.109 1 98.94 59 LEU B CA 1
ATOM 1810 C C . LEU B 1 59 ? -3.215 -12.438 -17 1 98.94 59 LEU B C 1
ATOM 1812 O O . LEU B 1 59 ? -3.928 -12.633 -17.984 1 98.94 59 LEU B O 1
ATOM 1816 N N . LEU B 1 60 ? -2.221 -13.195 -16.609 1 98.94 60 LEU B N 1
ATOM 1817 C CA . LEU B 1 60 ? -1.827 -14.367 -17.375 1 98.94 60 LEU B CA 1
ATOM 1818 C C . LEU B 1 60 ? -2.109 -15.648 -16.609 1 98.94 60 LEU B C 1
ATOM 1820 O O . LEU B 1 60 ? -2.012 -15.672 -15.375 1 98.94 60 LEU B O 1
ATOM 1824 N N . VAL B 1 61 ? -2.406 -16.688 -17.359 1 98.88 61 VAL B N 1
ATOM 1825 C CA . VAL B 1 61 ? -2.518 -18.016 -16.766 1 98.88 61 VAL B CA 1
ATOM 1826 C C . VAL B 1 61 ? -1.572 -18.984 -17.469 1 98.88 61 VAL B C 1
ATOM 1828 O O . VAL B 1 61 ? -1.326 -18.844 -18.672 1 98.88 61 VAL B O 1
ATOM 1831 N N . ALA B 1 62 ? -0.973 -19.828 -16.719 1 98.75 62 ALA B N 1
ATOM 1832 C CA . ALA B 1 62 ? -0.356 -21.031 -17.25 1 98.75 62 ALA B CA 1
ATOM 1833 C C . ALA B 1 62 ? -1.338 -22.203 -17.234 1 98.75 62 ALA B C 1
ATOM 1835 O O . ALA B 1 62 ? -1.944 -22.5 -16.203 1 98.75 62 ALA B O 1
ATOM 1836 N N . VAL B 1 63 ? -1.469 -22.875 -18.391 1 98.38 63 VAL B N 1
ATOM 1837 C CA . VAL B 1 63 ? -2.441 -23.953 -18.469 1 98.38 63 VAL B CA 1
ATOM 1838 C C . VAL B 1 63 ? -1.749 -25.234 -18.906 1 98.38 63 VAL B C 1
ATOM 1840 O O . VAL B 1 63 ? -0.692 -25.203 -19.547 1 98.38 63 VAL B O 1
ATOM 1843 N N . THR B 1 64 ? -2.277 -26.266 -18.438 1 97.56 64 THR B N 1
ATOM 1844 C CA . THR B 1 64 ? -1.865 -27.609 -18.828 1 97.56 64 THR B CA 1
ATOM 1845 C C . THR B 1 64 ? -3.08 -28.516 -19.031 1 97.56 64 THR B C 1
ATOM 1847 O O . THR B 1 64 ? -4.223 -28.062 -18.875 1 97.56 64 THR B O 1
ATOM 1850 N N . THR B 1 65 ? -2.824 -29.688 -19.531 1 95.38 65 THR B N 1
ATOM 18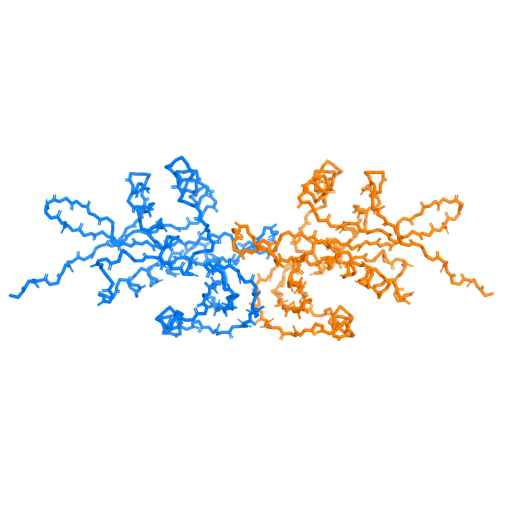51 C CA . THR B 1 65 ? -3.896 -30.656 -19.719 1 95.38 65 THR B CA 1
ATOM 1852 C C . THR B 1 65 ? -3.807 -31.781 -18.688 1 95.38 65 THR B C 1
ATOM 1854 O O . THR B 1 65 ? -2.766 -32.406 -18.547 1 95.38 65 THR B O 1
ATOM 1857 N N . VAL B 1 66 ? -4.863 -31.906 -17.938 1 91.69 66 VAL B N 1
ATOM 1858 C CA . VAL B 1 66 ? -4.984 -33 -16.969 1 91.69 66 VAL B CA 1
ATOM 1859 C C . VAL B 1 66 ? -6.234 -33.812 -17.266 1 91.69 66 VAL B C 1
ATOM 1861 O O . VAL B 1 66 ? -7.348 -33.281 -17.266 1 91.69 66 VAL B O 1
ATOM 1864 N N . GLU B 1 67 ? -6.02 -35.062 -17.531 1 92.62 67 GLU B N 1
ATOM 1865 C CA . GLU B 1 67 ? -7.105 -36 -17.844 1 92.62 67 GLU B CA 1
ATOM 1866 C C . GLU B 1 67 ? -7.988 -35.438 -18.969 1 92.62 67 GLU B C 1
ATOM 1868 O O . GLU B 1 67 ? -9.219 -35.438 -18.859 1 92.62 67 GLU B O 1
ATOM 1873 N N . GLY B 1 68 ? -7.379 -34.781 -19.906 1 92.19 68 GLY B N 1
ATOM 1874 C CA . GLY B 1 68 ? -8.047 -34.344 -21.125 1 92.19 68 GLY B CA 1
ATOM 1875 C C . GLY B 1 68 ? -8.727 -33 -20.984 1 92.19 68 GLY B C 1
ATOM 1876 O O . GLY B 1 68 ? -9.406 -32.531 -21.922 1 92.19 68 GLY B O 1
ATOM 1877 N N . LYS B 1 69 ? -8.586 -32.406 -19.859 1 94.88 69 LYS B N 1
ATOM 1878 C CA . LYS B 1 69 ? -9.195 -31.109 -19.641 1 94.88 69 LYS B CA 1
ATOM 1879 C C . LYS B 1 69 ? -8.133 -30.062 -19.344 1 94.88 69 LYS B C 1
ATOM 1881 O O . LYS B 1 69 ? -7.121 -30.344 -18.703 1 94.88 69 LYS B O 1
ATOM 1886 N N . GLU B 1 70 ? -8.445 -28.906 -19.844 1 96.5 70 GLU B N 1
ATOM 1887 C CA . GLU B 1 70 ? -7.531 -27.812 -19.531 1 96.5 70 GLU B CA 1
ATOM 1888 C C . GLU B 1 70 ? -7.641 -27.391 -18.078 1 96.5 70 GLU B C 1
ATOM 1890 O O . GLU B 1 70 ? -8.75 -27.25 -17.547 1 96.5 70 GLU B O 1
ATOM 1895 N N . GLN B 1 71 ? -6.492 -27.234 -17.453 1 97.5 71 GLN B N 1
ATOM 1896 C CA . GLN B 1 71 ? -6.418 -26.812 -16.062 1 97.5 71 GLN B CA 1
ATOM 1897 C C . GLN B 1 71 ? -5.477 -25.625 -15.898 1 97.5 71 GLN B C 1
ATOM 1899 O O . GLN B 1 71 ? -4.395 -25.594 -16.484 1 97.5 71 GLN B O 1
ATOM 1904 N N . VAL B 1 72 ? -5.934 -24.625 -15.18 1 98.69 72 VAL B N 1
ATOM 1905 C CA . VAL B 1 72 ? -5.043 -23.531 -14.805 1 98.69 72 VAL B CA 1
ATOM 1906 C C . VAL B 1 72 ? -4.055 -24 -13.742 1 98.69 72 VAL B C 1
ATOM 1908 O O . VAL B 1 72 ? -4.457 -24.391 -12.648 1 98.69 72 VAL B O 1
ATOM 1911 N N . ALA B 1 73 ? -2.791 -23.953 -14.039 1 98.62 73 ALA B N 1
ATOM 1912 C CA . ALA B 1 73 ? -1.732 -24.453 -13.164 1 98.62 73 ALA B CA 1
ATOM 1913 C C . ALA B 1 73 ? -1.104 -23.312 -12.367 1 98.62 73 ALA B C 1
ATOM 1915 O O . ALA B 1 73 ? -0.37 -23.547 -11.406 1 98.62 73 ALA B O 1
ATOM 1916 N N . GLY B 1 74 ? -1.367 -22.094 -12.703 1 98.81 74 GLY B N 1
ATOM 1917 C CA . GLY B 1 74 ? -0.883 -20.891 -12.047 1 98.81 74 GLY B CA 1
ATOM 1918 C C . GLY B 1 74 ? -1.295 -19.609 -12.75 1 98.81 74 GLY B C 1
ATOM 1919 O O . GLY B 1 74 ? -1.838 -19.656 -13.859 1 98.81 74 GLY B O 1
ATOM 1920 N N . TYR B 1 75 ? -1.106 -18.547 -12.094 1 98.81 75 TYR B N 1
ATOM 1921 C CA . TYR B 1 75 ? -1.392 -17.266 -12.734 1 98.81 75 TYR B CA 1
ATOM 1922 C C . TYR B 1 75 ? -0.467 -16.172 -12.211 1 98.81 75 TYR B C 1
ATOM 1924 O O . TYR B 1 75 ? 0.161 -16.344 -11.164 1 98.81 75 TYR B O 1
ATOM 1932 N N . ALA B 1 76 ? -0.323 -15.141 -12.93 1 98.88 76 ALA B N 1
ATOM 1933 C CA . ALA B 1 76 ? 0.39 -13.914 -12.586 1 98.88 76 ALA B CA 1
ATOM 1934 C C . ALA B 1 76 ? -0.39 -12.688 -13.047 1 98.88 76 ALA B C 1
ATOM 1936 O O . ALA B 1 76 ? -0.991 -12.688 -14.117 1 98.88 76 ALA B O 1
ATOM 1937 N N . SER B 1 77 ? -0.356 -11.711 -12.234 1 98.88 77 SER B N 1
ATOM 1938 C CA . SER B 1 77 ? -1.077 -10.492 -12.586 1 98.88 77 SER B CA 1
ATOM 1939 C C . SER B 1 77 ? -0.394 -9.258 -12 1 98.88 77 SER B C 1
ATOM 1941 O O . SER B 1 77 ? 0.453 -9.375 -11.117 1 98.88 77 SER B O 1
ATOM 1943 N N . LEU B 1 78 ? -0.684 -8.148 -12.586 1 98.81 78 LEU B N 1
ATOM 1944 C CA . LEU B 1 78 ? -0.375 -6.859 -11.977 1 98.81 78 LEU B CA 1
ATOM 1945 C C . LEU B 1 78 ? -1.635 -6.215 -11.406 1 98.81 78 LEU B C 1
ATOM 1947 O O . LEU B 1 78 ? -2.748 -6.547 -11.82 1 98.81 78 LEU B O 1
ATOM 1951 N N . CYS B 1 79 ? -1.452 -5.383 -10.484 1 98.12 79 CYS B N 1
ATOM 1952 C CA . CYS B 1 79 ? -2.482 -4.504 -9.938 1 98.12 79 CYS B CA 1
ATOM 1953 C C . CYS B 1 79 ? -1.887 -3.176 -9.484 1 98.12 79 CYS B C 1
ATOM 1955 O O . CYS B 1 79 ? -0.675 -2.971 -9.578 1 98.12 79 CYS B O 1
ATOM 1957 N N . SER B 1 80 ? -2.785 -2.27 -9.117 1 97 80 SER B N 1
ATOM 1958 C CA . SER B 1 80 ? -2.307 -1.008 -8.562 1 97 80 SER B CA 1
ATOM 1959 C C . SER B 1 80 ? -1.499 -1.234 -7.285 1 97 80 SER B C 1
ATOM 1961 O O . SER B 1 80 ? -1.865 -2.066 -6.453 1 97 80 SER B O 1
ATOM 1963 N N . PHE B 1 81 ? -0.39 -0.583 -7.223 1 97.06 81 PHE B N 1
ATOM 1964 C CA . PHE B 1 81 ? 0.377 -0.651 -5.984 1 97.06 81 PHE B CA 1
ATOM 1965 C C . PHE B 1 81 ? -0.268 0.201 -4.898 1 97.06 81 PHE B C 1
ATOM 1967 O O . PHE B 1 81 ? -0.465 -0.263 -3.775 1 97.06 81 PHE B O 1
ATOM 1974 N N . ARG B 1 82 ? -0.595 1.381 -5.242 1 96.06 82 ARG B N 1
ATOM 1975 C CA . ARG B 1 82 ? -1.282 2.359 -4.402 1 96.06 82 ARG B CA 1
ATOM 1976 C C . ARG B 1 82 ? -2.219 3.229 -5.234 1 96.06 82 ARG B C 1
ATOM 1978 O O . ARG B 1 82 ? -1.978 3.449 -6.426 1 96.06 82 ARG B O 1
ATOM 1985 N N . GLN B 1 83 ? -3.262 3.727 -4.492 1 90.56 83 GLN B N 1
ATOM 1986 C CA . GLN B 1 83 ? -4.355 4.375 -5.207 1 90.56 83 GLN B CA 1
ATOM 1987 C C . GLN B 1 83 ? -4.125 5.883 -5.312 1 90.56 83 GLN B C 1
ATOM 1989 O O . GLN B 1 83 ? -4.949 6.676 -4.852 1 90.56 83 GLN B O 1
ATOM 1994 N N . LYS B 1 84 ? -3.059 6.43 -5.703 1 94.12 84 LYS B N 1
ATOM 1995 C CA . LYS B 1 84 ? -2.787 7.832 -6 1 94.12 84 LYS B CA 1
ATOM 1996 C C . LYS B 1 84 ? -2.246 8 -7.418 1 94.12 84 LYS B C 1
ATOM 1998 O O . LYS B 1 84 ? -1.562 7.113 -7.938 1 94.12 84 LYS B O 1
ATOM 2003 N N . ASP B 1 85 ? -2.496 9.117 -8.008 1 95.19 85 ASP B N 1
ATOM 2004 C CA . ASP B 1 85 ? -2.135 9.391 -9.398 1 95.19 85 ASP B CA 1
ATOM 2005 C C . ASP B 1 85 ? -0.636 9.203 -9.625 1 95.19 85 ASP B C 1
ATOM 2007 O O . ASP B 1 85 ? -0.217 8.711 -10.672 1 95.19 85 ASP B O 1
ATOM 2011 N N . GLY B 1 86 ? 0.067 9.562 -8.711 1 96.38 86 GLY B N 1
ATOM 2012 C CA . GLY B 1 86 ? 1.515 9.531 -8.844 1 96.38 86 GLY B CA 1
ATOM 2013 C C . GLY B 1 86 ? 2.078 8.133 -8.953 1 96.38 86 GLY B C 1
ATOM 2014 O O . GLY B 1 86 ? 3.227 7.945 -9.359 1 96.38 86 GLY B O 1
ATOM 2015 N N . TYR B 1 87 ? 1.286 7.148 -8.594 1 97.69 87 TYR B N 1
ATOM 2016 C CA . TYR B 1 87 ? 1.743 5.762 -8.641 1 97.69 87 TYR B CA 1
ATOM 2017 C C . TYR B 1 87 ? 1.295 5.078 -9.922 1 97.69 87 TYR B C 1
ATOM 2019 O O . TYR B 1 87 ? 1.428 3.859 -10.062 1 97.69 87 TYR B O 1
ATOM 2027 N N . ARG B 1 88 ? 0.778 5.789 -10.898 1 96.56 88 ARG B N 1
ATOM 2028 C CA . ARG B 1 88 ? 0.125 5.219 -12.07 1 96.56 88 ARG B CA 1
ATOM 2029 C C . ARG B 1 88 ? 1.112 4.414 -12.906 1 96.56 88 ARG B C 1
ATOM 2031 O O . ARG B 1 88 ? 0.709 3.564 -13.703 1 96.56 88 ARG B O 1
ATOM 2038 N N . PHE B 1 89 ? 2.416 4.59 -12.758 1 98.12 89 PHE B N 1
ATOM 2039 C CA . PHE B 1 89 ? 3.404 3.865 -13.547 1 98.12 89 PHE B CA 1
ATOM 2040 C C . PHE B 1 89 ? 4.051 2.756 -12.727 1 98.12 89 PHE B C 1
ATOM 2042 O O . PHE B 1 89 ? 4.996 2.109 -13.18 1 98.12 89 PHE B O 1
ATOM 2049 N N . THR B 1 90 ? 3.594 2.584 -11.516 1 98.62 90 THR B N 1
ATOM 2050 C CA . THR B 1 90 ? 4.078 1.539 -10.617 1 98.62 90 THR B CA 1
ATOM 2051 C C . THR B 1 90 ? 2.99 0.498 -10.367 1 98.62 90 THR B C 1
ATOM 2053 O O . THR B 1 90 ? 1.848 0.846 -10.062 1 98.62 90 THR B O 1
ATOM 2056 N N . ALA B 1 91 ? 3.328 -0.754 -10.523 1 98.69 91 ALA B N 1
ATOM 2057 C CA . ALA B 1 91 ? 2.371 -1.832 -10.289 1 98.69 91 ALA B CA 1
ATOM 2058 C C . ALA B 1 91 ? 2.938 -2.871 -9.328 1 98.69 91 ALA B C 1
ATOM 2060 O O . ALA B 1 91 ? 4.145 -2.904 -9.078 1 98.69 91 ALA B O 1
ATOM 2061 N N . GLU B 1 92 ? 2.084 -3.629 -8.742 1 98.69 92 GLU B N 1
ATOM 2062 C CA . GLU B 1 92 ? 2.441 -4.762 -7.891 1 98.69 92 GLU B CA 1
ATOM 2063 C C . GLU B 1 92 ? 2.076 -6.086 -8.555 1 98.69 92 GLU B C 1
ATOM 2065 O O . GLU B 1 92 ? 0.999 -6.215 -9.141 1 98.69 92 GLU B O 1
ATOM 2070 N N . TYR B 1 93 ? 3 -7.027 -8.469 1 98.81 93 TYR B N 1
ATOM 2071 C CA . TYR B 1 93 ? 2.693 -8.289 -9.141 1 98.81 93 TYR B CA 1
ATOM 2072 C C . TYR B 1 93 ? 2.256 -9.352 -8.141 1 98.81 93 TYR B C 1
ATOM 2074 O O . TYR B 1 93 ? 2.648 -9.305 -6.973 1 98.81 93 TYR B O 1
ATOM 2082 N N . SER B 1 94 ? 1.426 -10.219 -8.57 1 98.19 94 SER B N 1
ATOM 2083 C CA . SER B 1 94 ? 1.035 -11.453 -7.895 1 98.19 94 SER B CA 1
ATOM 2084 C C . SER B 1 94 ? 1.383 -12.672 -8.734 1 98.19 94 SER B C 1
ATOM 2086 O O . SER B 1 94 ? 1.282 -12.633 -9.969 1 98.19 94 SER B O 1
ATOM 2088 N N . LEU B 1 95 ? 1.8 -13.648 -8.078 1 98.62 95 LEU B N 1
ATOM 2089 C CA . LEU B 1 95 ? 2.176 -14.898 -8.727 1 98.62 95 LEU B CA 1
ATOM 2090 C C . LEU B 1 95 ? 1.799 -16.094 -7.852 1 98.62 95 LEU B C 1
ATOM 2092 O O . LEU B 1 95 ? 2.289 -16.219 -6.727 1 98.62 95 LEU B O 1
ATOM 2096 N N . TYR B 1 96 ? 0.923 -16.922 -8.367 1 98.44 96 TYR B N 1
ATOM 2097 C CA . TYR B 1 96 ? 0.472 -18.109 -7.645 1 98.44 96 TYR B CA 1
ATOM 2098 C C . TYR B 1 96 ? 0.537 -19.344 -8.531 1 98.44 96 TYR B C 1
ATOM 2100 O O . TYR B 1 96 ? 0.125 -19.312 -9.695 1 98.44 96 TYR B O 1
ATOM 2108 N N . ILE B 1 97 ? 1.061 -20.359 -7.949 1 98.38 97 ILE B N 1
ATOM 2109 C CA . ILE B 1 97 ? 1.135 -21.641 -8.633 1 98.38 97 ILE B CA 1
ATOM 2110 C C . ILE B 1 97 ? 0.275 -22.672 -7.895 1 98.38 97 ILE B C 1
ATOM 2112 O O . ILE B 1 97 ? 0.33 -22.766 -6.668 1 98.38 97 ILE B O 1
ATOM 2116 N N . HIS B 1 98 ? -0.503 -23.375 -8.672 1 98.44 98 HIS B N 1
ATOM 2117 C CA . HIS B 1 98 ? -1.266 -24.469 -8.086 1 98.44 98 HIS B CA 1
ATOM 2118 C C . HIS B 1 98 ? -0.362 -25.406 -7.297 1 98.44 98 HIS B C 1
ATOM 2120 O O . HIS B 1 98 ? 0.726 -25.766 -7.758 1 98.44 98 HIS B O 1
ATOM 2126 N N . HIS B 1 99 ? -0.849 -25.812 -6.164 1 97 99 HIS B N 1
ATOM 2127 C CA . HIS B 1 99 ? -0.002 -26.562 -5.234 1 97 99 HIS B CA 1
ATOM 2128 C C . HIS B 1 99 ? 0.49 -27.859 -5.852 1 97 99 HIS B C 1
ATOM 2130 O O . HIS B 1 99 ? 1.563 -28.359 -5.5 1 97 99 HIS B O 1
ATOM 2136 N N . GLU B 1 100 ? -0.175 -28.391 -6.84 1 95.94 100 GLU B N 1
ATOM 2137 C CA . GLU B 1 100 ? 0.205 -29.641 -7.465 1 95.94 100 GLU B CA 1
ATOM 2138 C C . GLU B 1 100 ? 1.185 -29.422 -8.617 1 95.94 100 GLU B C 1
ATOM 2140 O O . GLU B 1 100 ? 1.694 -30.375 -9.195 1 95.94 100 GLU B O 1
ATOM 2145 N N . HIS B 1 101 ? 1.433 -28.234 -8.938 1 96.69 101 HIS B N 1
ATOM 2146 C CA . HIS B 1 101 ? 2.27 -27.953 -10.094 1 96.69 101 HIS B CA 1
ATOM 2147 C C . HIS B 1 101 ? 3.49 -27.125 -9.703 1 96.69 101 HIS B C 1
ATOM 2149 O O . HIS B 1 101 ? 4.109 -26.484 -10.555 1 96.69 101 HIS B O 1
ATOM 2155 N N . ARG B 1 102 ? 3.863 -27.094 -8.484 1 95.25 102 ARG B N 1
ATOM 2156 C CA . ARG B 1 102 ? 4.988 -26.297 -7.996 1 95.25 102 ARG B CA 1
ATOM 2157 C C . ARG B 1 102 ? 6.316 -26.953 -8.344 1 95.25 102 ARG B C 1
ATOM 2159 O O . ARG B 1 102 ? 6.359 -28.156 -8.664 1 95.25 102 ARG B O 1
ATOM 2166 N N . LYS B 1 103 ? 7.328 -26.141 -8.359 1 93.19 103 LYS B N 1
ATOM 2167 C CA . LYS B 1 103 ? 8.703 -26.578 -8.602 1 93.19 103 LYS B CA 1
ATOM 2168 C C . LYS B 1 103 ? 8.852 -27.172 -9.992 1 93.19 103 LYS B C 1
ATOM 2170 O O . LYS B 1 103 ? 9.547 -28.172 -10.18 1 93.19 103 LYS B O 1
ATOM 2175 N N . ARG B 1 104 ? 8.133 -26.609 -10.922 1 93.81 104 ARG B N 1
ATOM 2176 C CA . ARG B 1 104 ? 8.195 -27.062 -12.312 1 93.81 104 ARG B CA 1
ATOM 2177 C C . ARG B 1 104 ? 8.555 -25.906 -13.242 1 93.81 104 ARG B C 1
ATOM 2179 O O . ARG B 1 104 ? 8.32 -25.984 -14.453 1 93.81 104 ARG B O 1
ATOM 2186 N N . GLY B 1 105 ? 8.992 -24.828 -12.641 1 94.5 105 GLY B N 1
ATOM 2187 C CA . GLY B 1 105 ? 9.469 -23.703 -13.445 1 94.5 105 GLY B CA 1
ATOM 2188 C C . GLY B 1 105 ? 8.359 -22.75 -13.844 1 94.5 105 GLY B C 1
ATOM 2189 O O . GLY B 1 105 ? 8.602 -21.781 -14.562 1 94.5 105 GLY B O 1
ATOM 2190 N N . LEU B 1 106 ? 7.164 -22.906 -13.375 1 96.94 106 LEU B N 1
ATOM 2191 C CA . LEU B 1 106 ? 6.012 -22.109 -13.766 1 96.94 106 LEU B CA 1
ATOM 2192 C C . LEU B 1 106 ? 6.172 -20.672 -13.297 1 96.94 106 LEU B C 1
ATOM 2194 O O . LEU B 1 106 ? 5.742 -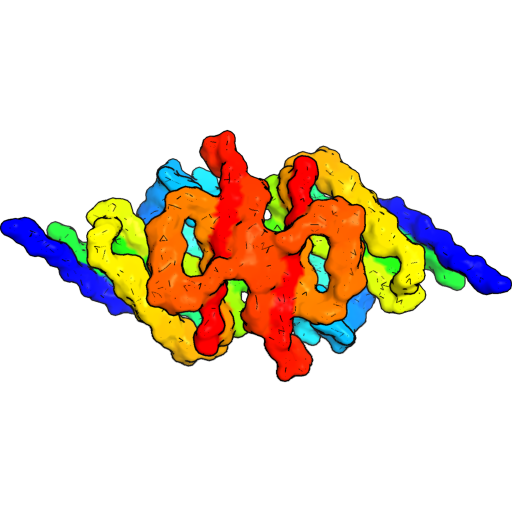19.734 -13.984 1 96.94 106 LEU B O 1
ATOM 2198 N N . GLY B 1 107 ? 6.699 -20.531 -12.117 1 97.81 107 GLY B N 1
ATOM 2199 C CA . GLY B 1 107 ? 6.926 -19.172 -11.633 1 97.81 107 GLY B CA 1
ATOM 2200 C C . GLY B 1 107 ? 7.785 -18.344 -12.562 1 97.81 107 GLY B C 1
ATOM 2201 O O . GLY B 1 107 ? 7.445 -17.188 -12.867 1 97.81 107 GLY B O 1
ATOM 2202 N N . ARG B 1 108 ? 8.828 -18.969 -13 1 97.88 108 ARG B N 1
ATOM 2203 C CA . ARG B 1 108 ? 9.734 -18.312 -13.938 1 97.88 108 ARG B CA 1
ATOM 2204 C C . ARG B 1 108 ? 9.023 -17.969 -15.242 1 97.88 108 ARG B C 1
ATOM 2206 O O . ARG B 1 108 ? 9.156 -16.859 -15.75 1 97.88 108 ARG B O 1
ATOM 2213 N N . LEU B 1 109 ? 8.328 -18.953 -15.719 1 97.94 109 LEU B N 1
ATOM 2214 C CA . LEU B 1 109 ? 7.625 -18.797 -16.984 1 97.94 109 LEU B CA 1
ATOM 2215 C C . LEU B 1 109 ? 6.609 -17.656 -16.906 1 97.94 109 LEU B C 1
ATOM 2217 O O . LEU B 1 109 ? 6.586 -16.781 -17.781 1 97.94 109 LEU B O 1
ATOM 2221 N N . LEU B 1 110 ? 5.809 -17.625 -15.891 1 98.81 110 LEU B N 1
ATOM 2222 C CA . LEU B 1 110 ? 4.746 -16.641 -15.727 1 98.81 110 LEU B CA 1
ATOM 2223 C C . LEU B 1 110 ? 5.324 -15.25 -15.469 1 98.81 110 LEU B C 1
ATOM 2225 O O . LEU B 1 110 ? 4.855 -14.258 -16.031 1 98.81 110 LEU B O 1
ATOM 2229 N N . LEU B 1 111 ? 6.324 -15.164 -14.594 1 98.81 111 LEU B N 1
ATOM 2230 C CA . LEU B 1 111 ? 6.898 -13.867 -14.258 1 98.81 111 LEU B CA 1
ATOM 2231 C C . LEU B 1 111 ? 7.59 -13.25 -15.469 1 98.81 111 LEU B C 1
ATOM 2233 O O . LEU B 1 111 ? 7.465 -12.047 -15.711 1 98.81 111 LEU B O 1
ATOM 2237 N N . LYS B 1 112 ? 8.297 -14.07 -16.234 1 98.75 112 LYS B N 1
ATOM 2238 C CA . LYS B 1 112 ? 8.93 -13.594 -17.453 1 98.75 112 LYS B CA 1
ATOM 2239 C C . LYS B 1 112 ? 7.914 -12.945 -18.391 1 98.75 112 LYS B C 1
ATOM 2241 O O . LYS B 1 112 ? 8.102 -11.805 -18.828 1 98.75 112 LYS B O 1
ATOM 2246 N N . ASP B 1 113 ? 6.883 -13.672 -18.641 1 98.88 113 ASP B N 1
ATOM 2247 C CA . ASP B 1 113 ? 5.871 -13.164 -19.562 1 98.88 113 ASP B CA 1
ATOM 2248 C C . ASP B 1 113 ? 5.145 -11.961 -18.984 1 98.88 113 ASP B C 1
ATOM 2250 O O . ASP B 1 113 ? 4.777 -11.031 -19.703 1 98.88 113 ASP B O 1
ATOM 2254 N N . LEU B 1 114 ? 4.914 -11.945 -17.688 1 98.88 114 LEU B N 1
ATOM 2255 C CA . LEU B 1 114 ? 4.246 -10.82 -17.047 1 98.88 114 LEU B CA 1
ATOM 2256 C C . LEU B 1 114 ? 5.066 -9.547 -17.172 1 98.88 114 LEU B C 1
ATOM 2258 O O . LEU B 1 114 ? 4.512 -8.469 -17.438 1 98.88 114 LEU B O 1
ATOM 2262 N N . LEU B 1 115 ? 6.348 -9.633 -17.031 1 98.88 115 LEU B N 1
ATOM 2263 C CA . LEU B 1 115 ? 7.219 -8.469 -17.094 1 98.88 115 LEU B CA 1
ATOM 2264 C C . LEU B 1 115 ? 7.289 -7.93 -18.531 1 98.88 115 LEU B C 1
ATOM 2266 O O . LEU B 1 115 ? 7.395 -6.719 -18.734 1 98.88 115 LEU B O 1
ATOM 2270 N N . VAL B 1 116 ? 7.223 -8.844 -19.5 1 98.75 116 VAL B N 1
ATOM 2271 C CA . VAL B 1 116 ? 7.145 -8.422 -20.906 1 98.75 116 VAL B CA 1
ATOM 2272 C C . VAL B 1 116 ? 5.871 -7.605 -21.125 1 98.75 116 VAL B C 1
ATOM 2274 O O . VAL B 1 116 ? 5.918 -6.523 -21.719 1 98.75 116 VAL B O 1
ATOM 2277 N N . GLU B 1 117 ? 4.758 -8.102 -20.594 1 98.75 117 GLU B N 1
ATOM 2278 C CA . GLU B 1 117 ? 3.49 -7.387 -20.719 1 98.75 117 GLU B CA 1
ATOM 2279 C C . GLU B 1 117 ? 3.537 -6.047 -19.984 1 98.75 117 GLU B C 1
ATOM 2281 O O . GLU B 1 117 ? 2.99 -5.051 -20.469 1 98.75 117 GLU B O 1
ATOM 2286 N N . ALA B 1 118 ? 4.125 -6.062 -18.828 1 98.75 118 ALA B N 1
ATOM 2287 C CA . ALA B 1 118 ? 4.258 -4.836 -18.047 1 98.75 118 ALA B CA 1
ATOM 2288 C C . ALA B 1 118 ? 4.988 -3.756 -18.844 1 98.75 118 ALA B C 1
ATOM 2290 O O . ALA B 1 118 ? 4.543 -2.605 -18.891 1 98.75 118 ALA B O 1
ATOM 2291 N N . LYS B 1 119 ? 6.059 -4.109 -19.469 1 98.38 119 LYS B N 1
ATOM 2292 C CA . LYS B 1 119 ? 6.852 -3.178 -20.266 1 98.38 119 LYS B CA 1
ATOM 2293 C C . LYS B 1 119 ? 6.051 -2.65 -21.453 1 98.38 119 LYS B C 1
ATOM 2295 O O . LYS B 1 119 ? 6.062 -1.449 -21.734 1 98.38 119 LYS B O 1
ATOM 2300 N N . LYS B 1 120 ? 5.371 -3.559 -22.078 1 98.19 120 LYS B N 1
ATOM 2301 C CA . LYS B 1 120 ? 4.551 -3.186 -23.234 1 98.19 120 LYS B CA 1
ATOM 2302 C C . LYS B 1 120 ? 3.498 -2.15 -22.844 1 98.19 120 LYS B C 1
ATOM 2304 O O . LYS B 1 120 ? 3.137 -1.292 -23.641 1 98.19 120 LYS B O 1
ATOM 2309 N N . ARG B 1 121 ? 3.039 -2.236 -21.641 1 98 121 ARG B N 1
ATOM 2310 C CA . ARG B 1 121 ? 1.941 -1.39 -21.188 1 98 121 ARG B CA 1
ATOM 2311 C C . ARG B 1 121 ? 2.465 -0.091 -20.594 1 98 121 ARG B C 1
ATOM 2313 O O . ARG B 1 121 ? 1.685 0.747 -20.125 1 98 121 ARG B O 1
ATOM 2320 N N . GLY B 1 122 ? 3.744 0.057 -20.453 1 98.06 122 GLY B N 1
ATOM 2321 C CA . GLY B 1 122 ? 4.344 1.334 -20.094 1 98.06 122 GLY B CA 1
ATOM 2322 C C . GLY B 1 122 ? 4.586 1.487 -18.609 1 98.06 122 GLY B C 1
ATOM 2323 O O . GLY B 1 122 ? 4.816 2.596 -18.125 1 98.06 122 GLY B O 1
ATOM 2324 N N . PHE B 1 123 ? 4.516 0.427 -17.875 1 98.69 123 PHE B N 1
ATOM 2325 C CA . PHE B 1 123 ? 4.859 0.52 -16.453 1 98.69 123 PHE B CA 1
ATOM 2326 C C . PHE B 1 123 ? 6.344 0.806 -16.281 1 98.69 123 PHE B C 1
ATOM 2328 O O . PHE B 1 123 ? 7.168 0.368 -17.094 1 98.69 123 PHE B O 1
ATOM 2335 N N . HIS B 1 124 ? 6.672 1.554 -15.219 1 98.81 124 HIS B N 1
ATOM 2336 C CA . HIS B 1 124 ? 8.039 1.965 -14.945 1 98.81 124 HIS B CA 1
ATOM 2337 C C . HIS B 1 124 ? 8.664 1.113 -13.844 1 98.81 124 HIS B C 1
ATOM 2339 O O . HIS B 1 124 ? 9.828 0.724 -13.938 1 98.81 124 HIS B O 1
ATOM 2345 N N . ALA B 1 125 ? 7.891 0.789 -12.828 1 98.81 125 ALA B N 1
ATOM 2346 C CA . ALA B 1 125 ? 8.383 0.027 -11.68 1 98.81 125 ALA B CA 1
ATOM 2347 C C . ALA B 1 125 ? 7.402 -1.081 -11.297 1 98.81 125 ALA B C 1
ATOM 2349 O O . ALA B 1 125 ? 6.188 -0.873 -11.305 1 98.81 125 ALA B O 1
ATOM 2350 N N . ILE B 1 126 ? 7.91 -2.232 -10.984 1 98.94 126 ILE B N 1
ATOM 2351 C CA . ILE B 1 126 ? 7.117 -3.359 -10.5 1 98.94 126 ILE B CA 1
ATOM 2352 C C . ILE B 1 126 ? 7.508 -3.695 -9.07 1 98.94 126 ILE B C 1
ATOM 2354 O O . ILE B 1 126 ? 8.695 -3.861 -8.766 1 98.94 126 ILE B O 1
ATOM 2358 N N . ILE B 1 127 ? 6.535 -3.754 -8.211 1 98.88 127 ILE B N 1
ATOM 2359 C CA . ILE B 1 127 ? 6.73 -4.043 -6.793 1 98.88 127 ILE B CA 1
ATOM 2360 C C . ILE B 1 127 ? 6.223 -5.453 -6.484 1 98.88 127 ILE B C 1
ATOM 2362 O O . ILE B 1 127 ? 5.234 -5.906 -7.066 1 98.88 127 ILE B O 1
ATOM 2366 N N . GLY B 1 128 ? 6.922 -6.133 -5.672 1 98.56 128 GLY B N 1
ATOM 2367 C CA . GLY B 1 128 ? 6.434 -7.352 -5.051 1 98.56 128 GLY B CA 1
ATOM 2368 C C . GLY B 1 128 ? 6.414 -7.285 -3.535 1 98.56 128 GLY B C 1
ATOM 2369 O O . GLY B 1 128 ? 7.281 -6.656 -2.928 1 98.56 128 GLY B O 1
ATOM 2370 N N . SER B 1 129 ? 5.465 -7.863 -2.945 1 97.88 129 SER B N 1
ATOM 2371 C CA . SER B 1 129 ? 5.363 -8.039 -1.5 1 97.88 129 SER B CA 1
ATOM 2372 C C . SER B 1 129 ? 5.438 -9.516 -1.118 1 97.88 129 SER B C 1
ATOM 2374 O O . SER B 1 129 ? 4.586 -10.312 -1.517 1 97.88 129 SER B O 1
ATOM 2376 N N . ILE B 1 130 ? 6.445 -9.859 -0.379 1 98.12 130 ILE B N 1
ATOM 2377 C CA . ILE B 1 130 ? 6.734 -11.258 -0.093 1 98.12 130 ILE B CA 1
ATOM 2378 C C . ILE B 1 130 ? 6.746 -11.484 1.417 1 98.12 130 ILE B C 1
ATOM 2380 O O . ILE B 1 130 ? 7.555 -10.891 2.133 1 98.12 130 ILE B O 1
ATOM 2384 N N . SER B 1 131 ? 5.863 -12.344 1.848 1 96.38 131 SER B N 1
ATOM 2385 C CA . SER B 1 131 ? 5.75 -12.625 3.273 1 96.38 131 SER B CA 1
ATOM 2386 C C . SER B 1 131 ? 6.953 -13.422 3.777 1 96.38 131 SER B C 1
ATOM 2388 O O . SER B 1 131 ? 7.559 -14.18 3.021 1 96.38 131 SER B O 1
ATOM 2390 N N . GLY B 1 132 ? 7.227 -13.258 5.031 1 92.5 132 GLY B N 1
ATOM 2391 C CA . GLY B 1 132 ? 8.312 -13.992 5.656 1 92.5 132 GLY B CA 1
ATOM 2392 C C . GLY B 1 132 ? 8.211 -15.492 5.469 1 92.5 132 GLY B C 1
ATOM 2393 O O . GLY B 1 132 ? 7.113 -16.062 5.531 1 92.5 132 GLY B O 1
ATOM 2394 N N . GLY B 1 133 ? 9.383 -16.125 5.164 1 88.25 133 GLY B N 1
ATOM 2395 C CA . GLY B 1 133 ? 9.414 -17.562 5.004 1 88.25 133 GLY B CA 1
ATOM 2396 C C . GLY B 1 133 ? 9.266 -18.016 3.564 1 88.25 133 GLY B C 1
ATOM 2397 O O . GLY B 1 133 ? 9.43 -19.188 3.254 1 88.25 133 GLY B O 1
ATOM 2398 N N . ASN B 1 134 ? 8.938 -17.109 2.699 1 92.56 134 ASN B N 1
ATOM 2399 C CA . ASN B 1 134 ? 8.75 -17.438 1.291 1 92.56 134 ASN B CA 1
ATOM 2400 C C . ASN B 1 134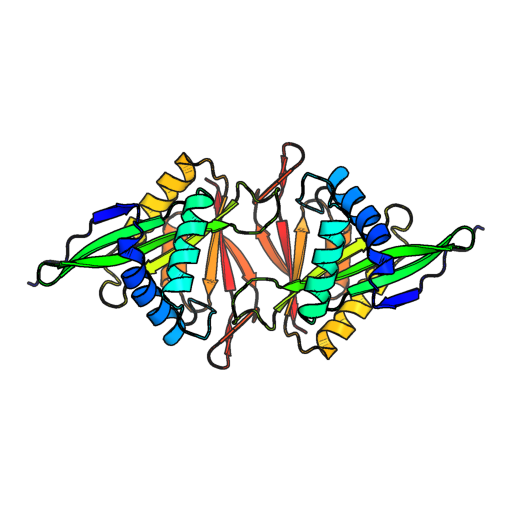 ? 10.055 -17.297 0.507 1 92.56 134 ASN B C 1
ATOM 2402 O O . ASN B 1 134 ? 10.141 -16.469 -0.404 1 92.56 134 ASN B O 1
ATOM 2406 N N . GLU B 1 135 ? 10.938 -18.109 0.789 1 93.12 135 GLU B N 1
ATOM 2407 C CA . GLU B 1 135 ? 12.273 -18.031 0.208 1 93.12 135 GLU B CA 1
ATOM 2408 C C . GLU B 1 135 ? 12.234 -18.281 -1.297 1 93.12 135 GLU B C 1
ATOM 2410 O O . GLU B 1 135 ? 13.039 -17.719 -2.043 1 93.12 135 GLU B O 1
ATOM 2415 N N . GLY B 1 136 ? 11.367 -19.156 -1.692 1 94.25 136 GLY B N 1
ATOM 2416 C CA . GLY B 1 136 ? 11.227 -19.406 -3.115 1 94.25 136 GLY B CA 1
ATOM 2417 C C . GLY B 1 136 ? 10.844 -18.188 -3.912 1 94.25 136 GLY B C 1
ATOM 2418 O O . GLY B 1 136 ? 11.414 -17.922 -4.977 1 94.25 136 GLY B O 1
ATOM 2419 N N . SER B 1 137 ? 9.914 -17.422 -3.402 1 96.62 137 SER B N 1
ATOM 2420 C CA . SER B 1 137 ? 9.484 -16.203 -4.074 1 96.62 137 SER B CA 1
ATOM 2421 C C . SER B 1 137 ? 10.602 -15.164 -4.105 1 96.62 137 SER B C 1
ATOM 2423 O O . SER B 1 137 ? 10.789 -14.477 -5.113 1 96.62 137 SER B O 1
ATOM 2425 N N . LEU B 1 138 ? 11.344 -15.055 -3.025 1 97.5 138 LEU B N 1
ATOM 2426 C CA . LEU B 1 138 ? 12.453 -14.109 -2.965 1 97.5 138 LEU B CA 1
ATOM 2427 C C . LEU B 1 138 ? 13.539 -14.484 -3.967 1 97.5 138 LEU B C 1
ATOM 2429 O O . LEU B 1 138 ? 14.086 -13.609 -4.652 1 97.5 138 LEU B O 1
ATOM 2433 N N . ARG B 1 139 ? 13.82 -15.75 -4.008 1 97.44 139 ARG B N 1
ATOM 2434 C CA . ARG B 1 139 ? 14.828 -16.234 -4.953 1 97.44 139 ARG B CA 1
ATOM 2435 C C . ARG B 1 139 ? 14.406 -15.953 -6.391 1 97.44 139 ARG B C 1
ATOM 2437 O O . ARG B 1 139 ? 15.219 -15.5 -7.203 1 97.44 139 ARG B O 1
ATOM 2444 N N . LEU B 1 140 ? 13.195 -16.25 -6.684 1 98.12 140 LEU B N 1
ATOM 2445 C CA . LEU B 1 140 ? 12.688 -15.992 -8.023 1 98.12 140 LEU B CA 1
ATOM 2446 C C . LEU B 1 140 ? 12.781 -14.508 -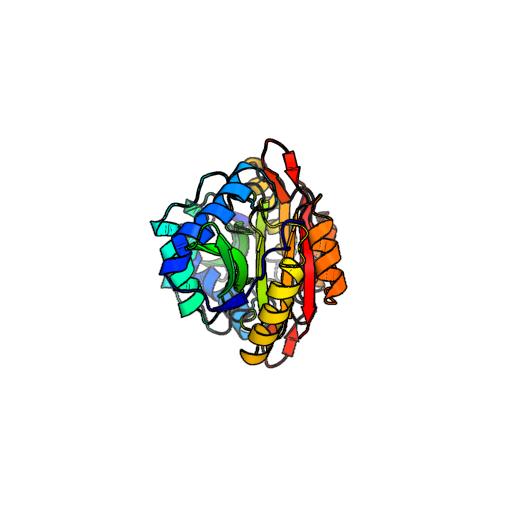8.359 1 98.12 140 LEU B C 1
ATOM 2448 O O . LEU B 1 140 ? 13.234 -14.148 -9.445 1 98.12 140 LEU B O 1
ATOM 2452 N N . ALA B 1 141 ? 12.312 -13.656 -7.453 1 98.56 141 ALA B N 1
ATOM 2453 C CA . ALA B 1 141 ? 12.391 -12.211 -7.664 1 98.56 141 ALA B CA 1
ATOM 2454 C C . ALA B 1 141 ? 13.828 -11.781 -7.953 1 98.56 141 ALA B C 1
ATOM 2456 O O . ALA B 1 141 ? 14.078 -11.016 -8.883 1 98.56 141 ALA B O 1
ATOM 2457 N N . ASN B 1 142 ? 14.703 -12.281 -7.16 1 98.31 142 ASN B N 1
ATOM 2458 C CA . ASN B 1 142 ? 16.109 -11.969 -7.34 1 98.31 142 ASN B CA 1
ATOM 2459 C C . ASN B 1 142 ? 16.609 -12.391 -8.719 1 98.31 142 ASN B C 1
ATOM 2461 O O . ASN B 1 142 ? 17.359 -11.656 -9.367 1 98.31 142 ASN B O 1
ATOM 2465 N N . GLU B 1 143 ? 16.25 -13.555 -9.109 1 98.25 143 GLU B N 1
ATOM 2466 C CA . GLU B 1 143 ? 16.625 -14.07 -10.422 1 98.25 143 GLU B CA 1
ATOM 2467 C C . GLU B 1 143 ? 16.203 -13.125 -11.539 1 98.25 143 GLU B C 1
ATOM 2469 O O . GLU B 1 143 ? 16.875 -13.039 -12.57 1 98.25 143 GLU B O 1
ATOM 2474 N N . PHE B 1 144 ? 15.141 -12.461 -11.359 1 98.69 144 PHE B N 1
ATOM 2475 C CA . PHE B 1 144 ? 14.602 -11.586 -12.391 1 98.69 144 PHE B CA 1
ATOM 2476 C C . PHE B 1 144 ? 15.102 -10.156 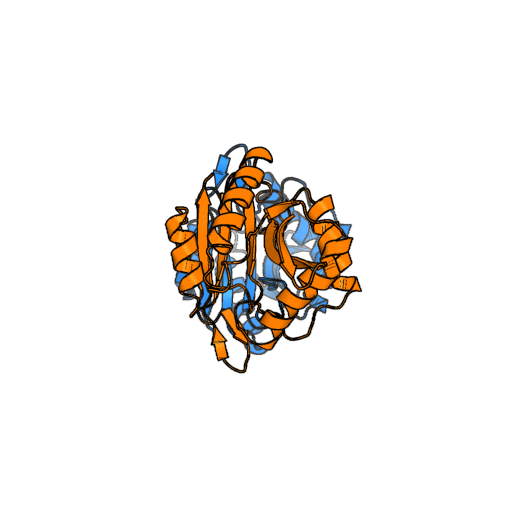-12.195 1 98.69 144 PHE B C 1
ATOM 2478 O O . PHE B 1 144 ? 14.664 -9.242 -12.891 1 98.69 144 PHE B O 1
ATOM 2485 N N . GLY B 1 145 ? 15.922 -9.914 -11.188 1 98.62 145 GLY B N 1
ATOM 2486 C CA . GLY B 1 145 ? 16.562 -8.625 -11.047 1 98.62 145 GLY B CA 1
ATOM 2487 C C . GLY B 1 145 ? 15.859 -7.707 -10.07 1 98.62 145 GLY B C 1
ATOM 2488 O O . GLY B 1 145 ? 16.219 -6.531 -9.938 1 98.62 145 GLY B O 1
ATOM 2489 N N . PHE B 1 146 ? 14.859 -8.266 -9.414 1 98.88 146 PHE B N 1
ATOM 2490 C CA . PHE B 1 146 ? 14.258 -7.473 -8.344 1 98.88 146 PHE B CA 1
ATOM 2491 C C . PHE B 1 146 ? 15.258 -7.254 -7.211 1 98.88 146 PHE B C 1
ATOM 2493 O O . PHE B 1 146 ? 16.016 -8.156 -6.855 1 98.88 146 PHE B O 1
ATOM 2500 N N . ARG B 1 147 ? 15.156 -6.086 -6.617 1 98.31 147 ARG B N 1
ATOM 2501 C CA . ARG B 1 147 ? 15.945 -5.773 -5.43 1 98.31 147 ARG B CA 1
ATOM 2502 C C . ARG B 1 147 ? 15.062 -5.672 -4.191 1 98.31 147 ARG B C 1
ATOM 2504 O O . ARG B 1 147 ? 13.961 -5.117 -4.254 1 98.31 147 ARG B O 1
ATOM 2511 N N . VAL B 1 148 ? 15.555 -6.199 -3.133 1 98.25 148 VAL B N 1
ATOM 2512 C CA . VAL B 1 148 ? 14.867 -5.965 -1.866 1 98.25 148 VAL B CA 1
ATOM 2513 C C . VAL B 1 148 ? 14.945 -4.48 -1.505 1 98.25 148 VAL B C 1
ATOM 2515 O O . VAL B 1 148 ? 16.031 -3.906 -1.438 1 98.25 148 VAL B O 1
ATOM 2518 N N . VAL B 1 149 ? 13.805 -3.904 -1.293 1 98.12 149 VAL B N 1
ATOM 2519 C CA . VAL B 1 149 ? 13.797 -2.465 -1.05 1 98.12 149 VAL B CA 1
ATOM 2520 C C . VAL B 1 149 ? 13.359 -2.186 0.386 1 98.12 149 VAL B C 1
ATOM 2522 O O . VAL B 1 149 ? 13.375 -1.037 0.834 1 98.12 149 VAL B O 1
ATOM 2525 N N . GLY B 1 150 ? 12.984 -3.221 1.089 1 97.44 150 GLY B N 1
ATOM 2526 C CA . GLY B 1 150 ? 12.664 -3.043 2.496 1 97.44 150 GLY B CA 1
ATOM 2527 C C . GLY B 1 150 ? 11.859 -4.191 3.078 1 97.44 150 GLY B C 1
ATOM 2528 O O . GLY B 1 150 ? 11.211 -4.938 2.342 1 97.44 150 GLY B O 1
ATOM 2529 N N . THR B 1 151 ? 11.953 -4.324 4.359 1 98.12 151 THR B N 1
ATOM 2530 C CA . THR B 1 151 ? 11.172 -5.293 5.121 1 98.12 151 THR B CA 1
ATOM 2531 C C . THR B 1 151 ? 10.43 -4.605 6.266 1 98.12 151 THR B C 1
ATOM 2533 O O . THR B 1 151 ? 11.039 -3.906 7.078 1 98.12 151 THR B O 1
ATOM 2536 N N . MET B 1 152 ? 9.141 -4.727 6.25 1 98.38 152 MET B N 1
ATOM 2537 C CA . MET B 1 152 ? 8.312 -4.285 7.367 1 98.38 152 MET B CA 1
ATOM 2538 C C . MET B 1 152 ? 8.102 -5.414 8.367 1 98.38 152 MET B C 1
ATOM 2540 O O . MET B 1 152 ? 7.715 -6.52 7.992 1 98.38 152 MET B O 1
ATOM 2544 N N . ARG B 1 153 ? 8.328 -5.082 9.578 1 97.94 153 ARG B N 1
ATOM 2545 C CA . ARG B 1 153 ? 8.273 -6.102 10.625 1 97.94 153 ARG B CA 1
ATOM 2546 C C . ARG B 1 153 ? 6.875 -6.184 11.234 1 97.94 153 ARG B C 1
ATOM 2548 O O . ARG B 1 153 ? 6.25 -5.16 11.508 1 97.94 153 ARG B O 1
ATOM 2555 N N . GLU B 1 154 ? 6.445 -7.426 11.391 1 98.06 154 GLU B N 1
ATOM 2556 C CA . GLU B 1 154 ? 5.207 -7.707 12.117 1 98.06 154 GLU B CA 1
ATOM 2557 C C . GLU B 1 154 ? 4.043 -6.902 11.547 1 98.06 154 GLU B C 1
ATOM 2559 O O . GLU B 1 154 ? 3.162 -6.465 12.289 1 98.06 154 GLU B O 1
ATOM 2564 N N . ASN B 1 155 ? 4.086 -6.672 10.242 1 97.44 155 ASN B N 1
ATOM 2565 C CA . ASN B 1 155 ? 3.043 -5.82 9.68 1 97.44 155 ASN B CA 1
ATOM 2566 C C . ASN B 1 155 ? 1.814 -6.629 9.281 1 97.44 155 ASN B C 1
ATOM 2568 O O . ASN B 1 155 ? 0.764 -6.062 8.977 1 97.44 155 ASN B O 1
ATOM 2572 N N . GLY B 1 156 ? 1.959 -7.891 9.211 1 97.62 156 GLY B N 1
ATOM 2573 C CA . GLY B 1 156 ? 0.852 -8.805 8.969 1 97.62 156 GLY B CA 1
ATOM 2574 C C . GLY B 1 156 ? 0.567 -9.719 10.141 1 97.62 156 GLY B C 1
ATOM 2575 O O . GLY B 1 156 ? 1.456 -9.992 10.953 1 97.62 156 GLY B O 1
ATOM 2576 N N . TYR B 1 157 ? -0.647 -10.133 10.25 1 98.12 157 TYR B N 1
ATOM 2577 C CA . TYR B 1 157 ? -1.05 -11.109 11.258 1 98.12 157 TYR B CA 1
ATOM 2578 C C . TYR B 1 157 ? -1.931 -12.188 10.648 1 98.12 157 TYR B C 1
ATOM 2580 O O . TYR B 1 157 ? -2.965 -11.891 10.047 1 98.12 157 TYR B O 1
ATOM 2588 N N . LYS B 1 158 ? -1.508 -13.359 10.789 1 97.44 158 LYS B N 1
ATOM 2589 C CA . LYS B 1 158 ? -2.252 -14.516 10.281 1 97.44 158 LYS B CA 1
ATOM 2590 C C . LYS B 1 158 ? -1.83 -15.797 10.984 1 97.44 158 LYS B C 1
ATOM 2592 O O . LYS B 1 158 ? -0.653 -15.977 11.305 1 97.44 158 LYS B O 1
ATOM 2597 N N . PHE B 1 159 ? -2.783 -16.703 11.203 1 97.06 159 PHE B N 1
ATOM 2598 C CA . PHE B 1 159 ? -2.568 -17.953 11.922 1 97.06 159 PHE B CA 1
ATOM 2599 C C . PHE B 1 159 ? -1.933 -17.703 13.281 1 97.06 159 PHE B C 1
ATOM 2601 O O . PHE B 1 159 ? -0.985 -18.391 13.672 1 97.06 159 PHE B O 1
ATOM 2608 N N . ASP B 1 160 ? -2.334 -16.609 13.914 1 96.94 160 ASP B N 1
ATOM 2609 C CA . ASP B 1 160 ? -1.979 -16.25 15.281 1 96.94 160 ASP B CA 1
ATOM 2610 C C . ASP B 1 160 ? -0.492 -15.914 15.391 1 96.94 160 ASP B C 1
ATOM 2612 O O . ASP B 1 160 ? 0.131 -16.172 16.422 1 96.94 160 ASP B O 1
ATOM 2616 N N . LYS B 1 161 ? 0.053 -15.406 14.281 1 97.25 161 LYS B N 1
ATOM 2617 C CA . LYS B 1 161 ? 1.453 -14.992 14.289 1 97.25 161 LYS B CA 1
ATOM 2618 C C . LYS B 1 161 ? 1.649 -13.688 13.531 1 97.25 161 LYS B C 1
ATOM 2620 O O . LYS B 1 161 ? 0.973 -13.445 12.531 1 97.25 161 LYS B O 1
ATOM 2625 N N . TRP B 1 162 ? 2.551 -12.898 14.062 1 98.12 162 TRP B N 1
ATOM 2626 C CA . TRP B 1 162 ? 3.008 -11.727 13.328 1 98.12 162 TRP B CA 1
ATOM 2627 C C . TRP B 1 162 ? 3.918 -12.141 12.172 1 98.12 162 TRP B C 1
ATOM 2629 O O . TRP B 1 162 ? 4.773 -13.016 12.328 1 98.12 162 TRP B O 1
ATOM 2639 N N . ILE B 1 163 ? 3.691 -11.508 11.031 1 97.69 163 ILE B N 1
ATOM 2640 C CA . ILE B 1 163 ? 4.426 -11.867 9.82 1 97.69 163 ILE B CA 1
ATOM 2641 C C . ILE B 1 163 ? 5.129 -10.625 9.266 1 97.69 163 ILE B C 1
ATOM 2643 O O . ILE B 1 163 ? 4.527 -9.555 9.156 1 97.69 163 ILE B O 1
ATOM 2647 N N . ASP B 1 164 ? 6.402 -10.789 8.984 1 98.12 164 ASP B N 1
ATOM 2648 C CA . ASP B 1 164 ? 7.133 -9.742 8.273 1 98.12 164 ASP B CA 1
ATOM 2649 C C . ASP B 1 164 ? 6.809 -9.766 6.781 1 98.12 164 ASP B C 1
ATOM 2651 O O . ASP B 1 164 ? 6.469 -10.812 6.23 1 98.12 164 ASP B O 1
ATOM 2655 N N . ASN B 1 165 ? 6.863 -8.641 6.184 1 97.62 165 ASN B N 1
ATOM 2656 C CA . ASN B 1 165 ? 6.672 -8.508 4.742 1 97.62 165 ASN B CA 1
ATOM 2657 C C . ASN B 1 165 ? 7.852 -7.812 4.078 1 97.62 165 ASN B C 1
ATOM 2659 O O . ASN B 1 165 ? 8.234 -6.711 4.48 1 97.62 165 ASN B O 1
ATOM 2663 N N . THR B 1 166 ? 8.422 -8.438 3.135 1 98.38 166 THR B N 1
ATOM 2664 C CA . THR B 1 166 ? 9.547 -7.898 2.381 1 98.38 166 THR B CA 1
ATOM 2665 C C . THR B 1 166 ? 9.086 -7.402 1.012 1 98.38 166 THR B C 1
ATOM 2667 O O . THR B 1 166 ? 8.398 -8.117 0.285 1 98.38 166 THR B O 1
ATOM 2670 N N . PHE B 1 167 ? 9.492 -6.199 0.691 1 98.56 167 PHE B N 1
ATOM 2671 C CA . PHE B 1 167 ? 9.148 -5.625 -0.605 1 98.56 167 PHE B CA 1
ATOM 2672 C C . PHE B 1 167 ? 10.336 -5.699 -1.559 1 98.56 167 PHE B C 1
ATOM 2674 O O . PHE B 1 167 ? 11.477 -5.461 -1.158 1 98.56 167 PHE B O 1
ATOM 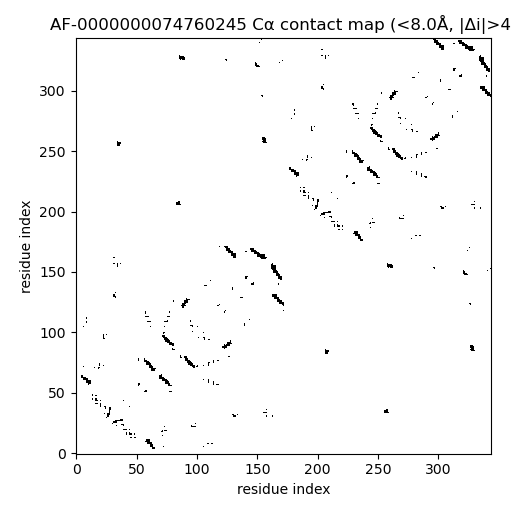2681 N N . VAL B 1 168 ? 10.055 -6.082 -2.76 1 98.81 168 VAL B N 1
ATOM 2682 C CA . VAL B 1 168 ? 11.039 -6.102 -3.83 1 98.81 168 VAL B CA 1
ATOM 2683 C C . VAL B 1 168 ? 10.594 -5.184 -4.965 1 98.81 168 VAL B C 1
ATOM 2685 O O . VAL B 1 168 ? 9.398 -4.934 -5.137 1 98.81 168 VAL B O 1
ATOM 2688 N N . GLU B 1 169 ? 11.555 -4.645 -5.66 1 98.88 169 GLU B N 1
ATOM 2689 C CA . GLU B 1 169 ? 11.281 -3.693 -6.73 1 98.88 169 GLU B CA 1
ATOM 2690 C C . GLU B 1 169 ? 12.125 -3.988 -7.965 1 98.88 169 GLU B C 1
ATOM 2692 O O . GLU B 1 169 ? 13.297 -4.352 -7.844 1 98.88 169 GLU B O 1
ATOM 2697 N N . LEU B 1 170 ? 11.547 -3.859 -9.086 1 98.88 170 LEU B N 1
ATOM 2698 C CA . LEU B 1 170 ? 12.219 -3.902 -10.383 1 98.88 170 LEU B CA 1
ATOM 2699 C C . LEU B 1 170 ? 11.891 -2.66 -11.203 1 98.88 170 LEU B C 1
ATOM 2701 O O . LEU B 1 170 ? 10.719 -2.371 -11.461 1 98.88 170 LEU B O 1
ATOM 2705 N N . ILE B 1 171 ? 12.836 -1.902 -11.555 1 98.69 171 ILE B N 1
ATOM 2706 C CA . ILE B 1 171 ? 12.648 -0.812 -12.508 1 98.69 171 ILE B CA 1
ATOM 2707 C C . ILE B 1 171 ? 12.719 -1.354 -13.93 1 98.69 171 ILE B C 1
ATOM 2709 O O . ILE B 1 171 ? 13.688 -2.035 -14.297 1 98.69 171 ILE B O 1
ATOM 2713 N N . LEU B 1 172 ? 11.734 -1.121 -14.648 1 97.62 172 LEU B N 1
ATOM 2714 C CA . LEU B 1 172 ? 11.672 -1.664 -16 1 97.62 172 LEU B CA 1
ATOM 2715 C C . LEU B 1 172 ? 12.383 -0.749 -17 1 97.62 172 LEU B C 1
ATOM 2717 O O . LEU B 1 172 ? 12.453 0.465 -16.781 1 97.62 172 LEU B O 1
#

Solvent-accessible surface area (backbone atoms only — not comparable to full-atom values): 18613 Å² total; per-residue (Å²): 120,86,70,77,83,66,73,49,76,44,75,58,53,82,86,46,37,66,52,50,41,53,42,51,33,48,35,29,72,72,43,69,81,34,48,40,77,68,74,70,47,70,68,56,42,49,51,49,51,51,51,32,51,75,68,70,32,59,43,36,28,31,33,31,72,55,97,88,34,83,39,68,40,27,38,30,33,41,42,77,62,53,101,40,61,13,23,73,38,23,28,25,53,48,77,49,60,23,84,90,50,59,96,68,57,52,68,60,56,42,51,53,53,47,52,54,51,40,53,75,71,60,41,42,24,41,33,37,79,41,33,65,88,46,56,66,60,52,51,51,39,43,74,75,61,32,37,80,34,29,52,43,73,54,41,28,45,56,95,91,37,71,31,33,36,34,32,30,38,33,78,102,121,87,71,77,82,64,74,49,76,44,75,59,52,81,86,46,37,68,52,50,41,53,44,52,33,48,35,30,73,73,43,69,81,33,48,40,77,68,76,70,48,70,67,56,40,48,51,49,50,50,52,33,50,75,68,70,33,58,44,36,28,32,32,32,73,55,97,89,33,82,38,69,41,26,38,31,32,40,40,76,60,53,100,40,62,14,24,75,39,21,31,26,54,49,76,50,60,23,84,90,50,59,95,67,56,52,66,60,55,42,51,54,54,49,50,52,52,40,52,74,72,60,42,42,24,42,33,38,79,43,34,65,88,46,58,66,60,52,51,51,39,44,75,74,60,32,38,81,32,29,52,44,74,53,40,29,44,59,95,92,36,72,32,33,37,34,32,29,37,32,77,102

pLDDT: mean 96.38, std 6.2, range [46.06, 98.94]

Sequence (344 aa):
MAQAPSYTVRNATDADVPQINVIVNHEIAHSVSNFNYGPRSEEAGLAWFRSTIDGGYPLLVAVTTVEGKEQVAGYASLCSFRQKDGYRFTAEYSLYIHHEHRKRGLGRLLLKDLLVEAKKRGFHAIIGSISGGNEGSLRLANEFGFRVVGTMRENGYKFDKWIDNTFVELILMAQAPSYTVRNATDADVPQINVIVNHEIAHSVSNFNYGPRSEEAGLAWFRSTIDGGYPLLVAVTTVEGKEQVAGYASLCSFRQKDGYRFTAEYSLYIHHEHRKRGLGRLLLKDLLVEAKKRGFHAIIGSISGGNEGSLRLANEFGFRVVGTMRENGYKFDKWIDNTFVELIL